Protein AF-A0A4R2R874-F1 (afdb_monomer_lite)

Structure (mmCIF, N/CA/C/O backbone):
data_AF-A0A4R2R874-F1
#
_entry.id   AF-A0A4R2R874-F1
#
loop_
_atom_site.group_PDB
_atom_site.id
_atom_site.type_symbol
_atom_site.label_atom_id
_atom_site.label_alt_id
_atom_site.label_comp_id
_atom_site.label_asym_id
_atom_site.label_entity_id
_atom_site.label_seq_id
_atom_site.pdbx_PDB_ins_code
_atom_site.Cartn_x
_atom_site.Cartn_y
_atom_site.Cartn_z
_atom_site.occupancy
_atom_site.B_iso_or_equiv
_atom_site.auth_seq_id
_atom_site.auth_comp_id
_atom_site.auth_asym_id
_atom_site.auth_atom_id
_atom_site.pdbx_PDB_model_num
ATOM 1 N N . MET A 1 1 ? -46.204 -1.752 15.267 1.00 35.47 1 MET A N 1
ATOM 2 C CA . MET A 1 1 ? -46.393 -2.896 16.192 1.00 35.47 1 MET A CA 1
ATOM 3 C C . MET A 1 1 ? -45.019 -3.318 16.707 1.00 35.47 1 MET A C 1
ATOM 5 O O . MET A 1 1 ? -44.153 -3.558 15.887 1.00 35.47 1 MET A O 1
ATOM 9 N N . ARG A 1 2 ? -44.741 -3.061 17.999 1.00 30.25 2 ARG A N 1
ATOM 10 C CA . ARG A 1 2 ? -44.336 -4.040 19.048 1.00 30.25 2 ARG A CA 1
ATOM 11 C C . ARG A 1 2 ? -43.020 -4.785 18.731 1.00 30.25 2 ARG A C 1
ATOM 13 O O . ARG A 1 2 ? -43.014 -5.628 17.853 1.00 30.25 2 ARG A O 1
ATOM 20 N N . ARG A 1 3 ? -41.867 -4.350 19.270 1.00 32.78 3 ARG A N 1
ATOM 21 C CA . ARG A 1 3 ? -41.267 -4.648 20.606 1.00 32.78 3 ARG A CA 1
ATOM 22 C C . ARG A 1 3 ? -40.978 -6.142 20.845 1.00 32.78 3 ARG A C 1
ATOM 24 O O . ARG A 1 3 ? -41.930 -6.895 20.989 1.00 32.78 3 ARG A O 1
ATOM 31 N N . HIS A 1 4 ? -39.701 -6.508 21.014 1.00 28.28 4 HIS A N 1
ATOM 32 C CA . HIS A 1 4 ? -39.076 -6.943 22.286 1.00 28.28 4 HIS A CA 1
ATOM 33 C C . HIS A 1 4 ? -37.581 -7.282 22.053 1.00 28.28 4 HIS A C 1
ATOM 35 O O . HIS A 1 4 ? -37.265 -7.943 21.077 1.00 28.28 4 HIS A O 1
ATOM 41 N N . VAL A 1 5 ? -36.629 -6.592 22.700 1.00 25.17 5 VAL A N 1
ATOM 42 C CA . VAL A 1 5 ? -36.055 -6.798 24.057 1.00 25.17 5 VAL A CA 1
ATOM 43 C C . VAL A 1 5 ? -35.092 -7.990 24.122 1.00 25.17 5 VAL A C 1
ATOM 45 O O . VAL A 1 5 ? -35.530 -9.128 24.056 1.00 25.17 5 VAL A O 1
ATOM 48 N N . SER A 1 6 ? -33.811 -7.716 24.398 1.00 24.94 6 SER A N 1
ATOM 49 C CA . SER A 1 6 ? -33.143 -8.345 25.542 1.00 24.94 6 SER A CA 1
ATOM 50 C C . SER A 1 6 ? -31.998 -7.471 26.056 1.00 24.94 6 SER A C 1
ATOM 52 O O . SER A 1 6 ? -31.024 -7.207 25.358 1.00 24.94 6 SER A O 1
ATOM 54 N N . ALA A 1 7 ? -32.179 -6.994 27.283 1.00 25.28 7 ALA A N 1
ATOM 55 C CA . ALA A 1 7 ? -31.164 -6.399 28.129 1.00 25.28 7 ALA A CA 1
ATOM 56 C C . ALA A 1 7 ? -30.604 -7.497 29.043 1.00 25.28 7 ALA A C 1
ATOM 58 O O . ALA A 1 7 ? -31.373 -8.319 29.538 1.00 25.28 7 ALA A O 1
ATOM 59 N N . CYS A 1 8 ? -29.306 -7.452 29.335 1.00 23.41 8 CYS A N 1
ATOM 60 C CA . CYS A 1 8 ? -28.745 -8.053 30.541 1.00 23.41 8 CYS A CA 1
ATOM 61 C C . CYS A 1 8 ? -28.034 -6.951 31.330 1.00 23.41 8 CYS A C 1
ATOM 63 O O . CYS A 1 8 ? -27.055 -6.369 30.870 1.00 23.41 8 CYS A O 1
ATOM 65 N N . ILE A 1 9 ? -28.585 -6.661 32.507 1.00 23.95 9 ILE A N 1
ATOM 66 C CA . ILE A 1 9 ? -28.030 -5.847 33.591 1.00 23.95 9 ILE A CA 1
ATOM 67 C C . ILE A 1 9 ? -27.738 -6.824 34.736 1.00 23.95 9 ILE A C 1
ATOM 69 O O . ILE A 1 9 ? -28.595 -7.662 35.006 1.00 23.95 9 ILE A O 1
ATOM 73 N N . LEU A 1 10 ? -26.585 -6.688 35.402 1.00 24.66 10 LEU A N 1
ATOM 74 C CA . LEU A 1 10 ? -26.385 -6.585 36.870 1.00 24.66 10 LEU A CA 1
ATOM 75 C C . LEU A 1 10 ? -24.888 -6.807 37.195 1.00 24.66 10 LEU A C 1
ATOM 77 O O . LEU A 1 10 ? -24.326 -7.799 36.751 1.00 24.66 10 LEU A O 1
ATOM 81 N N . LEU A 1 11 ? -24.176 -5.803 37.749 1.00 25.64 11 LEU A N 1
ATOM 82 C CA . LEU A 1 11 ? -23.948 -5.510 39.197 1.00 25.64 11 LEU A CA 1
ATOM 83 C C . LEU A 1 11 ? -23.011 -6.565 39.835 1.00 25.64 11 LEU A C 1
ATOM 85 O O . LEU A 1 11 ? -23.192 -7.743 39.590 1.00 25.64 11 LEU A O 1
ATOM 89 N N . MET A 1 12 ? -22.005 -6.308 40.679 1.00 22.94 12 MET A N 1
ATOM 90 C CA . MET A 1 12 ? -21.586 -5.228 41.592 1.00 22.94 12 MET A CA 1
ATOM 91 C C . MET A 1 12 ? -20.194 -5.696 42.132 1.00 22.94 12 MET A C 1
ATOM 93 O O . MET A 1 12 ? -19.957 -6.897 42.164 1.00 22.94 12 MET A O 1
ATOM 97 N N . HIS A 1 13 ? -19.194 -4.888 42.496 1.00 26.81 13 HIS A N 1
ATOM 98 C CA . HIS A 1 13 ? -19.043 -4.204 43.788 1.00 26.81 13 HIS A CA 1
ATOM 99 C C . HIS A 1 13 ? -17.676 -3.491 43.850 1.00 26.81 13 HIS A C 1
ATOM 101 O O . HIS A 1 13 ? -16.688 -3.942 43.276 1.00 26.81 13 HIS A O 1
ATOM 107 N N . ALA A 1 14 ? -17.649 -2.392 44.601 1.00 28.44 14 ALA A N 1
ATOM 108 C CA . ALA A 1 14 ? -16.495 -1.563 44.925 1.00 28.44 14 ALA A CA 1
ATOM 109 C C . ALA A 1 14 ? -15.774 -2.039 46.201 1.00 28.44 14 ALA A C 1
ATOM 111 O O . ALA A 1 14 ? -16.417 -2.629 47.068 1.00 28.44 14 ALA A O 1
ATOM 112 N N . SER A 1 15 ? -14.500 -1.663 46.379 1.00 28.47 15 SER A N 1
ATOM 113 C CA . SER A 1 15 ? -13.999 -1.061 47.633 1.00 28.47 15 SER A CA 1
ATOM 114 C C . SER A 1 15 ? -12.570 -0.514 47.517 1.00 28.47 15 SER A C 1
ATOM 116 O O . SER A 1 15 ? -11.732 -1.030 46.787 1.00 28.47 15 SER A O 1
ATOM 118 N N . MET A 1 16 ? -12.376 0.573 48.266 1.00 27.20 16 MET A N 1
ATOM 119 C CA . MET A 1 16 ? -11.185 1.382 48.566 1.00 27.20 16 MET A CA 1
ATOM 120 C C . MET A 1 16 ? -10.071 0.520 49.234 1.00 27.20 16 MET A C 1
ATOM 122 O O . MET A 1 16 ? -10.353 -0.601 49.631 1.00 27.20 16 MET A O 1
ATOM 126 N N . ALA A 1 17 ? -8.808 0.911 49.459 1.00 30.05 17 ALA A N 1
ATOM 127 C CA . ALA A 1 17 ? -8.245 2.189 49.897 1.00 30.05 17 ALA A CA 1
ATOM 128 C C . ALA A 1 17 ? -6.689 2.125 49.996 1.00 30.05 17 ALA A C 1
ATOM 130 O O . ALA A 1 17 ? -6.125 1.038 50.072 1.00 30.05 17 ALA A O 1
ATOM 131 N N . LEU A 1 18 ? -6.075 3.311 50.174 1.00 30.88 18 LEU A N 1
ATOM 132 C CA . LEU A 1 18 ? -4.848 3.637 50.945 1.00 30.88 18 LEU A CA 1
ATOM 133 C C . LEU A 1 18 ? -3.437 3.439 50.328 1.00 30.88 18 LEU A C 1
ATOM 135 O O . LEU A 1 18 ? -2.913 2.339 50.221 1.00 30.88 18 LEU A O 1
ATOM 139 N N . ALA A 1 19 ? -2.777 4.580 50.078 1.00 32.56 19 ALA A N 1
ATOM 140 C CA . ALA A 1 19 ? -1.320 4.802 50.186 1.00 32.56 19 ALA A CA 1
ATOM 141 C C . ALA A 1 19 ? -0.972 5.193 51.656 1.00 32.56 19 ALA A C 1
ATOM 143 O O . ALA A 1 19 ? -1.932 5.519 52.368 1.00 32.56 19 ALA A O 1
ATOM 144 N N . PRO A 1 20 ? 0.302 5.233 52.156 1.00 47.47 20 PRO A N 1
ATOM 145 C CA . PRO A 1 20 ? 1.314 6.229 51.716 1.00 47.47 20 PRO A CA 1
ATOM 146 C C . PRO A 1 20 ? 2.839 5.921 51.960 1.00 47.47 20 PRO A C 1
ATOM 148 O O . PRO A 1 20 ? 3.200 4.908 52.544 1.00 47.47 20 PRO A O 1
ATOM 151 N N . GLN A 1 21 ? 3.688 6.910 51.585 1.00 33.62 21 GLN A N 1
ATOM 152 C CA . GLN A 1 21 ? 5.030 7.323 52.112 1.00 33.62 21 GLN A CA 1
ATOM 153 C C . GLN A 1 21 ? 6.340 6.618 51.644 1.00 33.62 21 GLN A C 1
ATOM 155 O O . GLN A 1 21 ? 6.508 5.426 51.840 1.00 33.62 21 GLN A O 1
ATOM 160 N N . GLN A 1 22 ? 7.226 7.320 50.890 1.00 32.41 22 GLN A N 1
ATOM 161 C CA . GLN A 1 22 ? 8.457 8.096 51.283 1.00 32.41 22 GLN A CA 1
ATOM 162 C C . GLN A 1 22 ? 9.719 7.195 51.462 1.00 32.41 22 GLN A C 1
ATOM 164 O O . GLN A 1 22 ? 9.594 6.133 52.039 1.00 32.41 22 GLN A O 1
ATOM 169 N N . SER A 1 23 ? 10.976 7.473 51.054 1.00 31.89 23 SER A N 1
ATOM 170 C CA . SER A 1 23 ? 11.719 8.680 50.639 1.00 31.89 23 SER A CA 1
ATOM 171 C C . SER A 1 23 ? 13.136 8.341 50.073 1.00 31.89 23 SER A C 1
ATOM 173 O O . SER A 1 23 ? 13.642 7.254 50.324 1.00 31.89 23 SER A O 1
ATOM 175 N N . HIS A 1 24 ? 13.751 9.323 49.384 1.00 31.83 24 HIS A N 1
ATOM 176 C CA . HIS A 1 24 ? 15.190 9.657 49.193 1.00 31.83 24 HIS A CA 1
ATOM 177 C C . HIS A 1 24 ? 16.232 8.656 48.629 1.00 31.83 24 HIS A C 1
ATOM 179 O O . HIS A 1 24 ? 16.632 7.723 49.312 1.00 31.83 24 HIS A O 1
ATOM 185 N N . ALA A 1 25 ? 16.835 8.996 47.471 1.00 30.22 25 ALA A N 1
ATOM 186 C CA . ALA A 1 25 ? 18.248 9.430 47.331 1.00 30.22 25 ALA A CA 1
ATOM 187 C C . ALA A 1 25 ? 18.690 9.556 45.845 1.00 30.22 25 ALA A C 1
ATOM 189 O O . ALA A 1 25 ? 18.365 8.714 45.015 1.00 30.22 25 ALA A O 1
ATOM 190 N N . THR A 1 26 ? 19.485 10.583 45.533 1.00 31.55 26 THR A N 1
ATOM 191 C CA . THR A 1 26 ? 20.258 10.803 44.285 1.00 31.55 26 THR A CA 1
ATOM 192 C C . THR A 1 26 ? 21.632 11.375 44.679 1.00 31.55 26 THR A C 1
ATOM 194 O O . THR A 1 26 ? 21.716 11.950 45.768 1.00 31.55 26 THR A O 1
ATOM 197 N N . PRO A 1 27 ? 22.653 11.450 43.794 1.00 49.81 27 PRO A N 1
ATOM 198 C CA . PRO A 1 27 ? 23.122 10.572 42.696 1.00 49.81 27 PRO A CA 1
ATOM 199 C C . PRO A 1 27 ? 24.631 10.188 42.975 1.00 49.81 27 PRO A C 1
ATOM 201 O O . PRO A 1 27 ? 24.978 10.295 44.155 1.00 49.81 27 PRO A O 1
ATOM 204 N N . PRO A 1 28 ? 25.559 9.762 42.053 1.00 42.03 28 PRO A N 1
ATOM 205 C CA . PRO A 1 28 ? 25.911 10.425 40.773 1.00 42.03 28 PRO A CA 1
ATOM 206 C C . PRO A 1 28 ? 26.505 9.552 39.605 1.00 42.03 28 PRO A C 1
ATOM 208 O O . PRO A 1 28 ? 26.838 8.386 39.764 1.00 42.03 28 PRO A O 1
ATOM 211 N N . ILE A 1 29 ? 26.698 10.225 38.451 1.00 28.27 29 ILE A N 1
ATOM 212 C CA . ILE A 1 29 ? 27.668 10.035 37.327 1.00 28.27 29 ILE A CA 1
ATOM 213 C C . ILE A 1 29 ? 27.421 8.997 36.196 1.00 28.27 29 ILE A C 1
ATOM 215 O O . ILE A 1 29 ? 27.677 7.811 36.336 1.00 28.27 29 ILE A O 1
ATOM 219 N N . ALA A 1 30 ? 27.039 9.567 35.039 1.00 27.50 30 ALA A N 1
ATOM 220 C CA . ALA A 1 30 ? 27.480 9.388 33.638 1.00 27.50 30 ALA A CA 1
ATOM 221 C C . ALA A 1 30 ? 27.925 8.020 33.072 1.00 27.50 30 ALA A C 1
ATOM 223 O O . ALA A 1 30 ? 28.908 7.433 33.510 1.00 27.50 30 ALA A O 1
ATOM 224 N N . SER A 1 31 ? 27.348 7.649 31.923 1.00 26.97 31 SER A N 1
ATOM 225 C CA . SER A 1 31 ? 28.063 7.589 30.628 1.00 26.97 31 SER A CA 1
ATOM 226 C C . SER A 1 31 ? 27.094 7.268 29.479 1.00 26.97 31 SER A C 1
ATOM 228 O O . SER A 1 31 ? 26.191 6.456 29.632 1.00 26.97 31 SER A O 1
ATOM 230 N N . ASP A 1 32 ? 27.270 8.008 28.384 1.00 27.75 32 ASP A N 1
ATOM 231 C CA . ASP A 1 32 ? 27.038 7.678 26.974 1.00 27.75 32 ASP A CA 1
ATOM 232 C C . ASP A 1 32 ? 26.067 6.545 26.621 1.00 27.75 32 ASP A C 1
ATOM 234 O O . ASP A 1 32 ? 26.444 5.386 26.705 1.00 27.75 32 ASP A O 1
ATOM 238 N N . GLU A 1 33 ? 24.915 6.887 26.028 1.00 27.73 33 GLU A N 1
ATOM 239 C CA . GLU A 1 33 ? 24.374 6.126 24.893 1.00 27.73 33 GLU A CA 1
ATOM 240 C C . GLU A 1 33 ? 23.707 7.060 23.871 1.00 27.73 33 GLU A C 1
ATOM 242 O O . GLU A 1 33 ? 22.951 7.980 24.192 1.00 27.73 33 GLU A O 1
ATOM 247 N N . ASN A 1 34 ? 24.064 6.817 22.612 1.00 26.19 34 ASN A N 1
ATOM 248 C CA . ASN A 1 34 ? 23.666 7.534 21.413 1.00 26.19 34 ASN A CA 1
ATOM 249 C C . ASN A 1 34 ? 22.142 7.546 21.225 1.00 26.19 34 ASN A C 1
ATOM 251 O O . ASN A 1 34 ? 21.559 6.555 20.788 1.00 26.19 34 ASN A O 1
ATOM 255 N N . PHE A 1 35 ? 21.505 8.697 21.438 1.00 24.19 35 PHE A N 1
ATOM 256 C CA . PHE A 1 35 ? 20.204 8.978 20.838 1.00 24.19 35 PHE A CA 1
ATOM 257 C C . PHE A 1 35 ? 20.436 9.526 19.429 1.00 24.19 35 PHE A C 1
ATOM 259 O O . PHE A 1 35 ? 20.794 10.690 19.242 1.00 24.19 35 PHE A O 1
ATOM 266 N N . LEU A 1 36 ? 20.237 8.667 18.429 1.00 23.20 36 LEU A N 1
ATOM 267 C CA . LEU A 1 36 ? 20.029 9.076 17.043 1.00 23.20 36 LEU A CA 1
ATOM 268 C C . LEU A 1 36 ? 18.686 9.815 16.981 1.00 23.20 36 LEU A C 1
ATOM 270 O O . LEU A 1 36 ? 17.622 9.241 16.769 1.00 23.20 36 LEU A O 1
ATOM 274 N N . LEU A 1 37 ? 18.766 11.112 17.258 1.00 23.36 37 LEU A N 1
ATOM 275 C CA . LEU A 1 37 ? 17.743 12.103 16.987 1.00 23.36 37 LEU A CA 1
ATOM 276 C C . LEU A 1 37 ? 17.615 12.184 15.457 1.00 23.36 37 LEU A C 1
ATOM 278 O O . LEU A 1 37 ? 18.484 12.741 14.788 1.00 23.36 37 LEU A O 1
ATOM 282 N N . LEU A 1 38 ? 16.576 11.570 14.889 1.00 24.14 38 LEU A N 1
ATOM 283 C CA . LEU A 1 38 ? 16.222 11.780 13.487 1.00 24.14 38 LEU A CA 1
ATOM 284 C C . LEU A 1 38 ? 15.551 13.149 13.381 1.00 24.14 38 LEU A C 1
ATOM 286 O O . LEU A 1 38 ? 14.370 13.350 13.657 1.00 24.14 38 LEU A O 1
ATOM 290 N N . THR A 1 39 ? 16.416 14.103 13.082 1.00 26.22 39 THR A N 1
ATOM 291 C CA . THR A 1 39 ? 16.160 15.497 12.778 1.00 26.22 39 THR A CA 1
ATOM 292 C C . THR A 1 39 ? 15.223 15.620 11.574 1.00 26.22 39 THR A C 1
ATOM 294 O O . THR A 1 39 ? 15.557 15.183 10.481 1.00 26.22 39 THR A O 1
ATOM 297 N N . LEU A 1 40 ? 14.069 16.237 11.841 1.00 28.22 40 LEU A N 1
ATOM 298 C CA . LEU A 1 40 ? 13.295 17.166 11.009 1.00 28.22 40 LEU A CA 1
ATOM 299 C C . LEU A 1 40 ? 12.961 16.756 9.561 1.00 28.22 40 LEU A C 1
ATOM 301 O O . LEU A 1 40 ? 13.786 16.828 8.655 1.00 28.22 40 LEU A O 1
ATOM 305 N N . CYS A 1 41 ? 11.659 16.547 9.334 1.00 28.48 41 CYS A N 1
ATOM 306 C CA . CYS A 1 41 ? 10.969 17.028 8.137 1.00 28.48 41 CYS A CA 1
ATOM 307 C C . CYS A 1 41 ? 11.116 18.563 8.053 1.00 28.48 41 CYS A C 1
ATOM 309 O O . CYS A 1 41 ? 10.205 19.305 8.414 1.00 28.48 41 CYS A O 1
ATOM 311 N N . ASP A 1 42 ? 12.293 19.043 7.650 1.00 28.44 42 ASP A N 1
ATOM 312 C CA . ASP A 1 42 ? 12.527 20.440 7.286 1.00 28.44 42 ASP A CA 1
ATOM 313 C C . ASP A 1 42 ? 12.150 20.635 5.810 1.00 28.44 42 ASP A C 1
ATOM 315 O O . ASP A 1 42 ? 12.991 20.648 4.914 1.00 28.44 42 ASP A O 1
ATOM 319 N N . ALA A 1 43 ? 10.859 20.843 5.564 1.00 29.94 43 ALA A N 1
ATOM 320 C CA . ALA A 1 43 ? 10.438 21.803 4.554 1.00 29.94 43 ALA A CA 1
ATOM 321 C C . ALA A 1 43 ? 9.999 23.050 5.327 1.00 29.94 43 ALA A C 1
ATOM 323 O O . ALA A 1 43 ? 9.000 23.051 6.045 1.00 29.94 43 ALA A O 1
ATOM 324 N N . GLY A 1 44 ? 10.841 24.079 5.272 1.00 26.91 44 GLY A N 1
ATOM 325 C CA . GLY A 1 44 ? 10.780 25.225 6.162 1.00 26.91 44 GLY A CA 1
ATOM 326 C C . GLY A 1 44 ? 9.427 25.932 6.198 1.00 26.91 44 GLY A C 1
ATOM 327 O O . GLY A 1 44 ? 8.887 26.354 5.179 1.00 26.91 44 GLY A O 1
ATOM 328 N N . LEU A 1 45 ? 8.975 26.213 7.415 1.00 28.22 45 LEU A N 1
ATOM 329 C CA . LEU A 1 45 ? 8.248 27.439 7.686 1.00 28.22 45 LEU A CA 1
ATOM 330 C C . LEU A 1 45 ? 8.811 28.038 8.972 1.00 28.22 45 LEU A C 1
ATOM 332 O O . LEU A 1 45 ? 8.604 27.534 10.076 1.00 28.22 45 LEU A O 1
ATOM 336 N N . LEU A 1 46 ? 9.542 29.142 8.812 1.00 25.77 46 LEU A N 1
ATOM 337 C CA . LEU A 1 46 ? 9.718 30.124 9.874 1.00 25.77 46 LEU A CA 1
ATOM 338 C C . LEU A 1 46 ? 8.362 30.337 10.547 1.00 25.77 46 LEU A C 1
ATOM 340 O O . LEU A 1 46 ? 7.367 30.588 9.868 1.00 25.77 46 LEU A O 1
ATOM 344 N N . ALA A 1 47 ? 8.340 30.241 11.874 1.00 31.09 47 ALA A N 1
ATOM 345 C CA . ALA A 1 47 ? 7.181 30.542 12.693 1.00 31.09 47 ALA A CA 1
ATOM 346 C C . ALA A 1 47 ? 6.701 31.980 12.428 1.00 31.09 47 ALA A C 1
ATOM 348 O O . ALA A 1 47 ? 7.122 32.937 13.082 1.00 31.09 47 ALA A O 1
ATOM 349 N N . VAL A 1 48 ? 5.797 32.140 11.465 1.00 24.36 48 VAL A N 1
ATOM 350 C CA . VAL A 1 48 ? 4.990 33.341 11.317 1.00 24.36 48 VAL A CA 1
ATOM 351 C C . VAL A 1 48 ? 3.804 33.158 12.247 1.00 24.36 48 VAL A C 1
ATOM 353 O O . VAL A 1 48 ? 2.895 32.372 12.006 1.00 24.36 48 VAL A O 1
ATOM 356 N N . LYS A 1 49 ? 3.848 33.892 13.357 1.00 27.38 49 LYS A N 1
ATOM 357 C CA . LYS A 1 49 ? 2.714 34.129 14.250 1.00 27.38 49 LYS A CA 1
ATOM 358 C C . LYS A 1 49 ? 1.469 34.421 13.391 1.00 27.38 49 LYS A C 1
ATOM 360 O O . LYS A 1 49 ? 1.522 35.395 12.635 1.00 27.38 49 LYS A O 1
ATOM 365 N N . PRO A 1 50 ? 0.372 33.643 13.469 1.00 30.69 50 PRO A N 1
ATOM 366 C CA . PRO A 1 50 ? -0.781 33.896 12.619 1.00 30.69 50 PRO A CA 1
ATOM 367 C C . PRO A 1 50 ? -1.363 35.264 12.981 1.00 30.69 50 PRO A C 1
ATOM 369 O O . PRO A 1 50 ? -1.874 35.482 14.083 1.00 30.69 50 PRO A O 1
ATOM 372 N N . ARG A 1 51 ? -1.245 36.219 12.052 1.00 33.00 51 ARG A N 1
ATOM 373 C CA . ARG A 1 51 ? -2.174 37.343 12.002 1.00 33.00 51 ARG A CA 1
ATOM 374 C C . ARG A 1 51 ? -3.498 36.755 11.536 1.00 33.00 51 ARG A C 1
ATOM 376 O O . ARG A 1 51 ? -3.568 36.127 10.489 1.00 33.00 51 ARG A O 1
ATOM 383 N N . SER A 1 52 ? -4.505 36.931 12.377 1.00 44.97 52 SER A N 1
ATOM 384 C CA . SER A 1 52 ? -5.912 36.634 12.134 1.00 44.97 52 SER A CA 1
ATOM 385 C C . SER A 1 52 ? -6.339 36.868 10.679 1.00 44.97 52 SER A C 1
ATOM 387 O O . SER A 1 52 ? -6.220 37.997 10.199 1.00 44.97 52 SER A O 1
ATOM 389 N N . GLY A 1 53 ? -6.913 35.840 10.045 1.00 36.66 53 GLY A N 1
ATOM 390 C CA . GLY A 1 53 ? -7.837 36.009 8.918 1.00 36.66 53 GLY A CA 1
ATOM 391 C C . GLY A 1 53 ? -7.358 35.608 7.521 1.00 36.66 53 GLY A C 1
ATOM 392 O O . GLY A 1 53 ? -7.800 36.246 6.572 1.00 36.66 53 GLY A O 1
ATOM 393 N N . LEU A 1 54 ? -6.502 34.592 7.362 1.00 29.41 54 LEU A N 1
ATOM 394 C CA . LEU A 1 54 ? -6.303 33.968 6.046 1.00 29.41 54 LEU A CA 1
ATOM 395 C C . LEU A 1 54 ? -7.105 32.656 5.941 1.00 29.41 54 LEU A C 1
ATOM 397 O O . LEU A 1 54 ? -7.130 31.918 6.931 1.00 29.41 54 LEU A O 1
ATOM 401 N N . PRO A 1 55 ? -7.768 32.408 4.793 1.00 32.75 55 PRO A N 1
ATOM 402 C CA . PRO A 1 55 ? -8.513 31.181 4.520 1.00 32.75 55 PRO A CA 1
ATOM 403 C C . PRO A 1 55 ? -7.599 29.950 4.527 1.00 32.75 55 PRO A C 1
ATOM 405 O O . PRO A 1 55 ? -6.367 30.045 4.497 1.00 32.75 55 PRO A O 1
ATOM 408 N N . LEU A 1 56 ? -8.227 28.797 4.679 1.00 35.53 56 LEU A N 1
ATOM 409 C CA . LEU A 1 56 ? -7.638 27.577 5.198 1.00 35.53 56 LEU A CA 1
ATOM 410 C C . LEU A 1 56 ? -7.107 26.720 4.039 1.00 35.53 56 LEU A C 1
ATOM 412 O O . LEU A 1 56 ? -7.821 25.854 3.558 1.00 35.53 56 LEU A O 1
ATOM 416 N N . GLU A 1 57 ? -5.860 26.910 3.595 1.00 37.31 57 GLU A N 1
ATOM 417 C CA . GLU A 1 57 ? -5.283 26.029 2.559 1.00 37.31 57 GLU A CA 1
ATOM 418 C C . GLU A 1 57 ? -5.083 24.601 3.099 1.00 37.31 57 GLU A C 1
ATOM 420 O O . GLU A 1 57 ? -4.078 24.264 3.732 1.00 37.31 57 GLU A O 1
ATOM 425 N N . LEU A 1 58 ? -6.064 23.746 2.834 1.00 40.62 58 LEU A N 1
ATOM 426 C CA . LEU A 1 58 ? -5.956 22.296 2.889 1.00 40.62 58 LEU A CA 1
ATOM 427 C C . LEU A 1 58 ? -5.030 21.869 1.745 1.00 40.62 58 LEU A C 1
ATOM 429 O O . LEU A 1 58 ? -5.459 21.732 0.602 1.00 40.62 58 LEU A O 1
ATOM 433 N N . ARG A 1 59 ? -3.736 21.705 2.034 1.00 48.12 59 ARG A N 1
ATOM 434 C CA . ARG A 1 59 ? -2.775 21.212 1.043 1.00 48.12 59 ARG A CA 1
ATOM 435 C C . ARG A 1 59 ? -2.999 19.717 0.850 1.00 48.12 59 ARG A C 1
ATOM 437 O O . ARG A 1 59 ? -2.493 18.909 1.618 1.00 48.12 59 ARG A O 1
ATOM 444 N N . GLY A 1 60 ? -3.854 19.380 -0.112 1.00 47.00 60 GLY A N 1
ATOM 445 C CA . GLY A 1 60 ? -3.851 18.054 -0.722 1.00 47.00 60 GLY A CA 1
ATOM 446 C C . GLY A 1 60 ? -2.573 17.838 -1.545 1.00 47.00 60 GLY A C 1
ATOM 447 O O . GLY A 1 60 ? -1.770 18.771 -1.660 1.00 47.00 60 GLY A O 1
ATOM 448 N N . PRO A 1 61 ? -2.403 16.647 -2.146 1.00 44.19 61 PRO A N 1
ATOM 449 C CA . PRO A 1 61 ? -1.237 16.355 -2.967 1.00 44.19 61 PRO A CA 1
ATOM 450 C C . PRO A 1 61 ? -1.067 17.413 -4.053 1.00 44.19 61 PRO A C 1
ATOM 452 O O . PRO A 1 61 ? -2.030 17.793 -4.730 1.00 44.19 61 PRO A O 1
ATOM 455 N N . THR A 1 62 ? 0.177 17.843 -4.259 1.00 44.50 62 THR A N 1
ATOM 456 C CA . THR A 1 62 ? 0.544 18.705 -5.392 1.00 44.50 62 THR A CA 1
ATOM 457 C C . THR A 1 62 ? 0.253 17.977 -6.706 1.00 44.50 62 THR A C 1
ATOM 459 O O . THR A 1 62 ? -0.158 18.592 -7.697 1.00 44.50 62 THR A O 1
ATOM 462 N N . ARG A 1 63 ? 0.385 16.644 -6.700 1.00 47.56 63 ARG A N 1
ATOM 463 C CA . ARG A 1 63 ? -0.026 15.771 -7.794 1.00 47.56 63 ARG A CA 1
ATOM 464 C C . ARG A 1 63 ? -0.444 14.407 -7.258 1.00 47.56 63 ARG A C 1
ATOM 466 O O . ARG A 1 63 ? 0.358 13.697 -6.680 1.00 47.56 63 ARG A O 1
ATOM 473 N N . LEU A 1 64 ? -1.678 13.982 -7.528 1.00 57.56 64 LEU A N 1
ATOM 474 C CA . LEU A 1 64 ? -2.073 12.593 -7.289 1.00 57.56 64 LEU A CA 1
ATOM 475 C C . LEU A 1 64 ? -1.881 11.769 -8.567 1.00 57.56 64 LEU A C 1
ATOM 477 O O . LEU A 1 64 ? -2.592 11.966 -9.556 1.00 57.56 64 LEU A O 1
ATOM 481 N N . ILE A 1 65 ? -0.951 10.819 -8.544 1.00 56.75 65 ILE A N 1
ATOM 482 C CA . ILE A 1 65 ? -0.651 9.894 -9.645 1.00 56.75 65 ILE A CA 1
ATOM 483 C C . ILE A 1 65 ? -1.338 8.533 -9.401 1.00 56.75 65 ILE A C 1
ATOM 485 O O . ILE A 1 65 ? -0.774 7.473 -9.650 1.00 56.75 65 ILE A O 1
ATOM 489 N N . VAL A 1 66 ? -2.598 8.541 -8.948 1.00 53.78 66 VAL A N 1
ATOM 490 C CA . VAL A 1 66 ? -3.433 7.318 -8.837 1.00 53.78 66 VAL A CA 1
ATOM 491 C C . VAL A 1 66 ? -4.140 6.943 -10.142 1.00 53.78 66 VAL A C 1
ATOM 493 O O . VAL A 1 66 ? -4.757 5.886 -10.225 1.00 53.78 66 VAL A O 1
ATOM 496 N N . ASP A 1 67 ? -4.017 7.765 -11.192 1.00 52.06 67 ASP A N 1
ATOM 497 C CA . ASP A 1 67 ? -4.487 7.437 -12.552 1.00 52.06 67 ASP A CA 1
ATOM 498 C C . ASP A 1 67 ? -3.606 6.369 -13.239 1.00 52.06 67 ASP A C 1
ATOM 500 O O . ASP A 1 67 ? -3.749 6.089 -14.432 1.00 52.06 67 ASP A O 1
ATOM 504 N N . GLN A 1 68 ? -2.676 5.755 -12.505 1.00 57.28 68 GLN A N 1
ATOM 505 C CA . GLN A 1 68 ? -1.911 4.619 -12.988 1.00 57.28 68 GLN A CA 1
ATOM 506 C C . GLN A 1 68 ? -2.812 3.371 -13.051 1.00 57.28 68 GLN A C 1
ATOM 508 O O . GLN A 1 68 ? -3.408 2.994 -12.039 1.00 57.28 68 GLN A O 1
ATOM 513 N N . PRO A 1 69 ? -2.883 2.667 -14.201 1.00 53.81 69 PRO A N 1
ATOM 514 C CA . PRO A 1 69 ? -3.746 1.490 -14.370 1.00 53.81 69 PRO A CA 1
ATOM 515 C C . PRO A 1 69 ? -3.510 0.388 -13.329 1.00 53.81 69 PRO A C 1
ATOM 517 O O . PRO A 1 69 ? -4.400 -0.423 -13.063 1.00 53.81 69 PRO A O 1
ATOM 520 N N . TRP A 1 70 ? -2.309 0.360 -12.741 1.00 54.47 70 TRP A N 1
ATOM 521 C CA . TRP A 1 70 ? -1.908 -0.638 -11.757 1.00 54.47 70 TRP A CA 1
ATOM 522 C C . TRP A 1 70 ? -2.301 -0.327 -10.306 1.00 54.47 70 TRP A C 1
ATOM 524 O O . TRP A 1 70 ? -2.182 -1.187 -9.439 1.00 54.47 70 TRP A O 1
ATOM 534 N N . VAL A 1 71 ? -2.800 0.879 -10.028 1.00 57.94 71 VAL A N 1
ATOM 535 C CA . VAL A 1 71 ? -3.480 1.183 -8.756 1.00 57.94 71 VAL A CA 1
ATOM 536 C C . VAL A 1 71 ? -4.914 0.631 -8.784 1.00 57.94 71 VAL A C 1
ATOM 538 O O . VAL A 1 71 ? -5.510 0.382 -7.743 1.00 57.94 71 VAL A O 1
ATOM 541 N N . GLN A 1 72 ? -5.459 0.387 -9.985 1.00 63.56 72 GLN A N 1
ATOM 542 C CA . GLN A 1 72 ? -6.823 -0.109 -10.220 1.00 63.56 72 GLN A CA 1
ATOM 543 C C . GLN A 1 72 ? -6.902 -1.623 -10.446 1.00 63.56 72 GLN A C 1
ATOM 545 O O . GLN A 1 72 ? -7.959 -2.232 -10.291 1.00 63.56 72 GLN A O 1
ATOM 550 N N . SER A 1 73 ? -5.804 -2.238 -10.875 1.00 73.44 73 SER A N 1
ATOM 551 C CA . SER A 1 73 ? -5.738 -3.649 -11.259 1.00 73.44 73 SER A CA 1
ATOM 552 C C . SER A 1 73 ? -4.285 -4.117 -11.268 1.00 73.44 73 SER A C 1
ATOM 554 O O . SER A 1 73 ? -3.388 -3.299 -11.161 1.00 73.44 73 SER A O 1
ATOM 556 N N . CYS A 1 74 ? -4.010 -5.404 -11.477 1.00 84.19 74 CYS A N 1
ATOM 557 C CA . CYS A 1 74 ? -2.634 -5.828 -11.767 1.00 84.19 74 CYS A CA 1
ATOM 558 C C . CYS A 1 74 ? -2.244 -5.692 -13.246 1.00 84.19 74 CYS A C 1
ATOM 560 O O . CYS A 1 74 ? -1.170 -6.145 -13.639 1.00 84.19 74 CYS A O 1
ATOM 562 N N . ALA A 1 75 ? -3.102 -5.095 -14.083 1.00 83.31 75 ALA A N 1
ATOM 563 C CA . ALA A 1 75 ? -2.936 -5.136 -15.527 1.00 83.31 75 ALA A CA 1
ATOM 564 C C . ALA A 1 75 ? -1.590 -4.533 -15.956 1.00 83.31 75 ALA A C 1
ATOM 566 O O . ALA A 1 75 ? -1.287 -3.365 -15.704 1.00 83.31 75 ALA A O 1
ATOM 567 N N . GLY A 1 76 ? -0.782 -5.350 -16.633 1.00 83.25 76 GLY A N 1
ATOM 568 C CA . GLY A 1 76 ? 0.556 -4.967 -17.091 1.00 83.25 76 GLY A CA 1
ATOM 569 C C . GLY A 1 76 ? 1.666 -5.160 -16.052 1.00 83.25 76 GLY A C 1
ATOM 570 O O . GLY A 1 76 ? 2.830 -4.939 -16.385 1.00 83.25 76 GLY A O 1
ATOM 571 N N . LEU A 1 77 ? 1.328 -5.604 -14.838 1.00 89.12 77 LEU A N 1
ATOM 572 C CA . LEU A 1 77 ? 2.262 -6.038 -13.795 1.00 89.12 77 LEU A CA 1
ATOM 573 C C . LEU A 1 77 ? 2.125 -7.529 -13.453 1.00 89.12 77 LEU A C 1
ATOM 575 O O . LEU A 1 77 ? 2.977 -8.044 -12.735 1.00 89.12 77 LEU A O 1
ATOM 579 N N . ASP A 1 78 ? 1.121 -8.238 -13.982 1.00 90.38 78 ASP A N 1
ATOM 580 C CA . ASP A 1 78 ? 0.828 -9.644 -13.659 1.00 90.38 78 ASP A CA 1
ATOM 581 C C . ASP A 1 78 ? 2.052 -10.570 -13.750 1.00 90.38 78 ASP A C 1
ATOM 583 O O . ASP A 1 78 ? 2.341 -11.330 -12.821 1.00 90.38 78 ASP A O 1
ATOM 587 N N . ASP A 1 79 ? 2.788 -10.501 -14.862 1.00 91.94 79 ASP A N 1
ATOM 588 C CA . ASP A 1 79 ? 3.968 -11.339 -15.093 1.00 91.94 79 ASP A CA 1
ATOM 589 C C . ASP A 1 79 ? 5.123 -10.966 -14.160 1.00 91.94 79 ASP A C 1
ATOM 591 O O . ASP A 1 79 ? 5.808 -11.847 -13.636 1.00 91.94 79 ASP A O 1
ATOM 595 N N . ALA A 1 80 ? 5.308 -9.669 -13.904 1.00 92.88 80 ALA A N 1
ATOM 596 C CA . ALA A 1 80 ? 6.339 -9.173 -13.000 1.00 92.88 80 ALA A CA 1
ATOM 597 C C . ALA A 1 80 ? 6.037 -9.576 -11.549 1.00 92.88 80 ALA A C 1
ATOM 599 O O . ALA A 1 80 ? 6.912 -10.089 -10.854 1.00 92.88 80 ALA A O 1
ATOM 600 N N . TYR A 1 81 ? 4.778 -9.452 -11.119 1.00 94.31 81 TYR A N 1
ATOM 601 C CA . TYR A 1 81 ? 4.321 -9.928 -9.818 1.00 94.31 81 TYR A CA 1
ATOM 602 C C . TYR A 1 81 ? 4.561 -11.430 -9.674 1.00 94.31 81 TYR A C 1
ATOM 604 O O . TYR A 1 81 ? 5.184 -11.865 -8.705 1.00 94.31 81 TYR A O 1
ATOM 612 N N . ARG A 1 82 ? 4.162 -12.230 -10.671 1.00 93.50 82 ARG A N 1
ATOM 613 C CA . ARG A 1 82 ? 4.400 -13.681 -10.676 1.00 93.50 82 ARG A CA 1
ATOM 614 C C . ARG A 1 82 ? 5.889 -14.019 -10.564 1.00 93.50 82 ARG A C 1
ATOM 616 O O . ARG A 1 82 ? 6.243 -14.954 -9.846 1.00 93.50 82 ARG A O 1
ATOM 623 N N . ALA A 1 83 ? 6.754 -13.262 -11.240 1.00 93.06 83 ALA A N 1
ATOM 624 C CA . ALA A 1 83 ? 8.200 -13.468 -11.221 1.00 93.06 83 ALA A CA 1
ATOM 625 C C . ALA A 1 83 ? 8.834 -13.223 -9.840 1.00 93.06 83 ALA A C 1
ATOM 627 O O . ALA A 1 83 ? 9.859 -13.831 -9.535 1.00 93.06 83 ALA A O 1
ATOM 628 N N . THR A 1 84 ? 8.215 -12.408 -8.976 1.00 90.88 84 THR A N 1
ATOM 629 C CA . THR A 1 84 ? 8.701 -12.214 -7.595 1.00 90.88 84 THR A CA 1
ATOM 630 C C . THR A 1 84 ? 8.558 -13.454 -6.712 1.00 90.88 84 THR A C 1
ATOM 632 O O . THR A 1 84 ? 9.220 -13.550 -5.679 1.00 90.88 84 THR A O 1
ATOM 635 N N . GLY A 1 85 ? 7.671 -14.389 -7.075 1.00 91.56 85 GLY A N 1
ATOM 636 C CA . GLY A 1 85 ? 7.311 -15.528 -6.231 1.00 91.56 85 GLY A CA 1
ATOM 637 C C . GLY A 1 85 ? 6.452 -15.166 -5.011 1.00 91.56 85 GLY A C 1
ATOM 638 O O . GLY A 1 85 ? 6.250 -16.022 -4.146 1.00 91.56 85 GLY A O 1
ATOM 639 N N . LEU A 1 86 ? 5.942 -13.931 -4.920 1.00 92.88 86 LEU A N 1
ATOM 640 C CA . LEU A 1 86 ? 4.966 -13.557 -3.898 1.00 92.88 86 LEU A CA 1
ATOM 641 C C . LEU A 1 86 ? 3.661 -14.363 -4.069 1.00 92.88 86 LEU A C 1
ATOM 643 O O . LEU A 1 86 ? 3.238 -14.642 -5.194 1.00 92.88 86 LEU A O 1
ATOM 647 N N . PRO A 1 87 ? 3.020 -14.780 -2.962 1.00 93.75 87 PRO A N 1
ATOM 648 C CA . PRO A 1 87 ? 1.801 -15.579 -3.014 1.00 93.75 87 PRO A CA 1
ATOM 649 C C . PRO A 1 87 ? 0.567 -14.748 -3.394 1.00 93.75 87 PRO A C 1
AT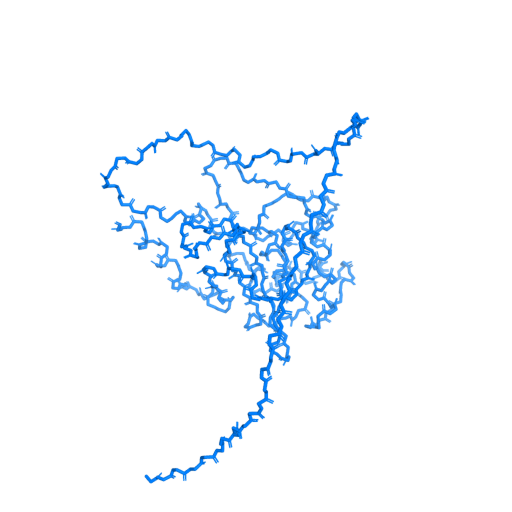OM 651 O O . PRO A 1 87 ? 0.447 -13.591 -3.007 1.00 93.75 87 PRO A O 1
ATOM 654 N N . TYR A 1 88 ? -0.390 -15.389 -4.071 1.00 96.50 88 TYR A N 1
ATOM 655 C CA . TYR A 1 88 ? -1.710 -14.829 -4.384 1.00 96.50 88 TYR A CA 1
ATOM 656 C C . TYR A 1 88 ? -2.754 -15.178 -3.316 1.00 96.50 88 TYR A C 1
ATOM 658 O O . TYR A 1 88 ? -2.667 -16.221 -2.661 1.00 96.50 88 TYR A O 1
ATOM 666 N N . GLY A 1 89 ? -3.776 -14.334 -3.207 1.00 95.62 89 GLY A N 1
ATOM 667 C CA . GLY A 1 89 ? -4.909 -14.418 -2.295 1.00 95.62 89 GLY A CA 1
ATOM 668 C C . GLY A 1 89 ? -4.993 -13.201 -1.376 1.00 95.62 89 GLY A C 1
ATOM 669 O O . GLY A 1 89 ? -4.186 -12.278 -1.446 1.00 95.62 89 GLY A O 1
ATOM 670 N N . ASP A 1 90 ? -5.957 -13.230 -0.463 1.00 95.94 90 ASP A N 1
ATOM 671 C CA . ASP A 1 90 ? -6.262 -12.114 0.429 1.00 95.94 90 ASP A CA 1
ATOM 672 C C . ASP A 1 90 ? -5.947 -12.410 1.899 1.00 95.94 90 ASP A C 1
ATOM 674 O O . ASP A 1 90 ? -6.322 -11.648 2.774 1.00 95.94 90 ASP A O 1
ATOM 678 N N . SER A 1 91 ? -5.258 -13.500 2.238 1.00 97.06 91 SER A N 1
ATOM 679 C CA . SER A 1 91 ? -5.002 -13.810 3.651 1.00 97.06 91 SER A CA 1
ATOM 680 C C . SER A 1 91 ? -4.061 -12.794 4.320 1.00 97.06 91 SER A C 1
ATOM 682 O O . SER A 1 91 ? -3.103 -12.317 3.716 1.00 97.06 91 SER A O 1
ATOM 684 N N . VAL A 1 92 ? -4.230 -12.557 5.627 1.00 97.31 92 VAL A N 1
ATOM 685 C CA . VAL A 1 92 ? -3.324 -11.698 6.426 1.00 97.31 92 VAL A CA 1
ATOM 686 C C . VAL A 1 92 ? -1.847 -12.100 6.278 1.00 97.31 92 VAL A C 1
ATOM 688 O O . VAL A 1 92 ? -0.964 -11.247 6.323 1.00 97.31 92 VAL A O 1
ATOM 691 N N . ALA A 1 93 ? -1.556 -13.392 6.095 1.00 97.00 93 ALA A N 1
ATOM 692 C CA . ALA A 1 93 ? -0.191 -13.871 5.889 1.00 97.00 93 ALA A CA 1
ATOM 693 C C . ALA A 1 93 ? 0.404 -13.395 4.552 1.00 97.00 93 ALA A C 1
ATOM 695 O O . ALA A 1 93 ? 1.579 -13.031 4.513 1.00 97.00 93 ALA A O 1
ATOM 696 N N . ILE A 1 94 ? -0.409 -13.356 3.492 1.00 97.56 94 ILE A N 1
ATOM 697 C CA . ILE A 1 94 ? -0.024 -12.845 2.170 1.00 97.56 94 ILE A CA 1
ATOM 698 C C . ILE A 1 94 ? 0.257 -11.347 2.259 1.00 97.56 94 ILE A C 1
ATOM 700 O O . ILE A 1 94 ? 1.349 -10.911 1.897 1.00 97.56 94 ILE A O 1
ATOM 704 N N . LEU A 1 95 ? -0.668 -10.580 2.844 1.00 98.19 95 LEU A N 1
ATOM 705 C CA . LEU A 1 95 ? -0.511 -9.132 3.007 1.00 98.19 95 LEU A CA 1
ATOM 706 C C . LEU A 1 95 ? 0.722 -8.777 3.846 1.00 98.19 95 LEU A C 1
ATOM 708 O O . LEU A 1 95 ? 1.443 -7.840 3.521 1.00 98.19 95 LEU A O 1
ATOM 712 N N . ARG A 1 96 ? 1.045 -9.573 4.872 1.00 97.88 96 ARG A N 1
ATOM 713 C CA . ARG A 1 96 ? 2.282 -9.398 5.648 1.00 97.88 96 ARG A CA 1
ATOM 714 C C . ARG A 1 96 ? 3.543 -9.676 4.825 1.00 97.88 96 ARG A C 1
ATOM 716 O O . ARG A 1 96 ? 4.590 -9.084 5.086 1.00 97.88 96 ARG A O 1
ATOM 723 N N . GLY A 1 97 ? 3.473 -10.609 3.876 1.00 97.62 97 GLY A N 1
ATOM 724 C CA . GLY A 1 97 ? 4.547 -10.871 2.919 1.00 97.62 97 GLY A CA 1
ATOM 725 C C . GLY A 1 97 ? 4.766 -9.687 1.978 1.00 97.62 97 GLY A C 1
ATOM 726 O O . GLY A 1 97 ? 5.905 -9.264 1.795 1.00 97.62 97 GLY A O 1
ATOM 727 N N . ILE A 1 98 ? 3.677 -9.114 1.466 1.00 97.88 98 ILE A N 1
ATOM 728 C CA . ILE A 1 98 ? 3.690 -7.921 0.607 1.00 97.88 98 ILE A CA 1
ATOM 729 C C . ILE A 1 98 ? 4.246 -6.711 1.359 1.00 97.88 98 ILE A C 1
ATOM 731 O O . ILE A 1 98 ? 5.193 -6.094 0.888 1.00 97.88 98 ILE A O 1
ATOM 735 N N . ASP A 1 99 ? 3.740 -6.421 2.559 1.00 98.06 99 ASP A N 1
ATOM 736 C CA . ASP A 1 99 ? 4.223 -5.316 3.398 1.00 98.06 99 ASP A CA 1
ATOM 737 C C . ASP A 1 99 ? 5.733 -5.425 3.670 1.00 98.06 99 ASP A C 1
ATOM 739 O O . ASP A 1 99 ? 6.485 -4.460 3.535 1.00 98.06 99 ASP A O 1
ATOM 743 N N . ARG A 1 100 ? 6.214 -6.642 3.955 1.00 97.31 100 ARG A N 1
ATOM 744 C CA . ARG A 1 100 ? 7.648 -6.908 4.109 1.00 97.31 100 ARG A CA 1
ATOM 745 C C . ARG A 1 100 ? 8.425 -6.662 2.818 1.00 97.31 100 ARG A C 1
ATOM 747 O O . ARG A 1 100 ? 9.521 -6.114 2.889 1.00 97.31 100 ARG A O 1
ATOM 754 N N . PHE A 1 101 ? 7.901 -7.102 1.676 1.00 96.56 101 PHE A N 1
ATOM 755 C CA . PHE A 1 101 ? 8.533 -6.893 0.375 1.00 96.56 101 PHE A CA 1
ATOM 756 C C . PHE A 1 101 ? 8.675 -5.398 0.070 1.00 96.56 101 PHE A C 1
ATOM 758 O O . PHE A 1 101 ? 9.783 -4.950 -0.217 1.00 96.56 101 PHE A O 1
ATOM 765 N N . VAL A 1 102 ? 7.598 -4.623 0.244 1.00 96.81 102 VAL A N 1
ATOM 766 C CA . VAL A 1 102 ? 7.593 -3.156 0.098 1.00 96.81 102 VAL A CA 1
ATOM 767 C C . VAL A 1 102 ? 8.648 -2.532 1.004 1.00 96.81 102 VAL A C 1
ATOM 769 O O . VAL A 1 102 ? 9.561 -1.880 0.516 1.00 96.81 102 VAL A O 1
ATOM 772 N N . ARG A 1 103 ? 8.620 -2.823 2.308 1.00 95.56 103 ARG A N 1
ATOM 773 C CA . ARG A 1 103 ? 9.586 -2.273 3.276 1.00 95.56 103 ARG A CA 1
ATOM 774 C C . ARG A 1 103 ? 11.042 -2.663 3.009 1.00 95.56 103 ARG A C 1
ATOM 776 O O . ARG A 1 103 ? 11.946 -2.010 3.520 1.00 95.56 103 ARG A O 1
ATOM 783 N N . HIS A 1 104 ? 11.287 -3.758 2.292 1.00 95.00 104 HIS A N 1
ATOM 784 C CA . HIS A 1 104 ? 12.640 -4.180 1.933 1.00 95.00 104 HIS A CA 1
ATOM 785 C C . HIS A 1 104 ? 13.158 -3.479 0.673 1.00 95.00 104 HIS A C 1
ATOM 787 O O . HIS A 1 104 ? 14.365 -3.293 0.529 1.00 95.00 104 HIS A O 1
ATOM 793 N N . ARG A 1 105 ? 12.250 -3.116 -0.237 1.00 95.44 105 ARG A N 1
ATOM 794 C CA . ARG A 1 105 ? 12.566 -2.548 -1.551 1.00 95.44 105 ARG A CA 1
ATOM 795 C C . ARG A 1 105 ? 12.381 -1.032 -1.613 1.00 95.44 105 ARG A C 1
ATOM 797 O O . ARG A 1 105 ? 12.982 -0.413 -2.481 1.00 95.44 105 ARG A O 1
ATOM 804 N N . LEU A 1 106 ? 11.597 -0.438 -0.713 1.00 95.44 106 LEU A N 1
ATOM 805 C CA . LEU A 1 106 ? 11.465 1.011 -0.586 1.00 95.44 106 LEU A CA 1
ATOM 806 C C . LEU A 1 106 ? 12.293 1.516 0.584 1.00 95.44 106 LEU A C 1
ATOM 808 O O . LEU A 1 106 ? 12.316 0.930 1.671 1.00 95.44 106 LEU A O 1
ATOM 812 N N . ARG A 1 107 ? 12.919 2.666 0.373 1.00 95.94 107 ARG A N 1
ATOM 813 C CA . ARG A 1 107 ? 13.571 3.451 1.409 1.00 95.94 107 ARG A CA 1
ATOM 814 C C . ARG A 1 107 ? 12.835 4.769 1.566 1.00 95.94 107 ARG A C 1
ATOM 816 O O . ARG A 1 107 ? 12.621 5.473 0.590 1.00 95.94 107 ARG A O 1
ATOM 823 N N . TYR A 1 108 ? 12.518 5.104 2.812 1.00 94.50 108 TYR A N 1
ATOM 824 C CA . TYR A 1 108 ? 11.899 6.382 3.119 1.00 94.50 108 TYR A CA 1
ATOM 825 C C . TYR A 1 108 ? 12.799 7.542 2.688 1.00 94.50 108 TYR A C 1
ATOM 827 O O . TYR A 1 108 ? 13.959 7.629 3.114 1.00 94.50 108 TYR A O 1
ATOM 835 N N . ARG A 1 109 ? 12.235 8.442 1.892 1.00 93.56 109 ARG A N 1
ATOM 836 C CA . ARG A 1 109 ? 12.810 9.736 1.547 1.00 93.56 109 ARG A CA 1
ATOM 837 C C . ARG A 1 109 ? 11.653 10.717 1.368 1.00 93.56 109 ARG A C 1
ATOM 839 O O . ARG A 1 109 ? 10.827 10.451 0.510 1.00 93.56 109 ARG A O 1
ATOM 846 N N . PRO A 1 110 ? 11.597 11.816 2.139 1.00 87.00 110 PRO A N 1
ATOM 847 C CA . PRO A 1 110 ? 10.543 12.803 1.968 1.00 87.00 110 PRO A CA 1
ATOM 848 C C . PRO A 1 110 ? 10.667 13.485 0.607 1.00 87.00 110 PRO A C 1
ATOM 850 O O . PRO A 1 110 ? 11.786 13.673 0.100 1.00 87.00 110 PRO A O 1
ATOM 853 N N . ASP A 1 111 ? 9.529 13.918 0.082 1.00 80.94 111 ASP A N 1
ATOM 854 C CA . ASP A 1 111 ? 9.477 14.731 -1.119 1.00 80.94 111 ASP A CA 1
ATOM 855 C C . ASP A 1 111 ? 10.274 16.035 -1.004 1.00 80.94 111 ASP A C 1
ATOM 857 O O . ASP A 1 111 ? 10.594 16.555 0.076 1.00 80.94 111 ASP A O 1
ATOM 861 N N . ALA A 1 112 ? 10.637 16.578 -2.168 1.00 79.75 112 ALA A N 1
ATOM 862 C CA . ALA A 1 112 ? 11.279 17.880 -2.235 1.00 79.75 112 ALA A CA 1
ATOM 863 C C . ALA A 1 112 ? 10.345 18.957 -1.662 1.00 79.75 112 ALA A C 1
ATOM 865 O O . ALA A 1 112 ? 9.140 18.937 -1.878 1.00 79.75 112 ALA A O 1
ATOM 866 N N . ALA A 1 113 ? 10.906 19.944 -0.961 1.00 75.38 113 ALA A N 1
ATOM 867 C CA . ALA A 1 113 ? 10.108 20.984 -0.318 1.00 75.38 113 ALA A CA 1
ATOM 868 C C . ALA A 1 113 ? 9.135 21.666 -1.303 1.00 75.38 113 ALA A C 1
ATOM 870 O O . ALA A 1 113 ? 9.556 22.262 -2.297 1.00 75.38 113 ALA A O 1
ATOM 871 N N . GLY A 1 114 ? 7.838 21.614 -0.983 1.00 68.25 114 GLY A N 1
ATOM 872 C CA . GLY A 1 114 ? 6.769 22.165 -1.822 1.00 68.25 114 GLY A CA 1
ATOM 873 C C . GLY A 1 114 ? 6.279 21.231 -2.934 1.00 68.25 114 GLY A C 1
ATOM 874 O O . GLY A 1 114 ? 5.545 21.696 -3.802 1.00 68.25 114 GLY A O 1
ATOM 875 N N . GLN A 1 115 ? 6.689 19.963 -2.914 1.00 74.56 115 GLN A N 1
ATOM 876 C CA . GLN A 1 115 ? 6.132 18.864 -3.700 1.00 74.56 115 GLN A CA 1
ATOM 877 C C . GLN A 1 115 ? 5.518 17.844 -2.735 1.00 74.56 115 GLN A C 1
A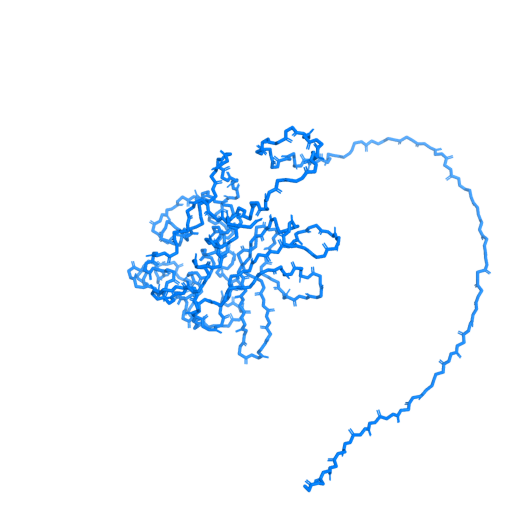TOM 879 O O . GLN A 1 115 ? 5.943 17.760 -1.583 1.00 74.56 115 GLN A O 1
ATOM 884 N N . ASP A 1 116 ? 4.463 17.186 -3.200 1.00 76.06 116 ASP A N 1
ATOM 885 C CA . ASP A 1 116 ? 3.718 16.147 -2.483 1.00 76.06 116 ASP A CA 1
ATOM 886 C C . ASP A 1 116 ? 3.025 15.316 -3.573 1.00 76.06 116 ASP A C 1
ATOM 888 O O . ASP A 1 116 ? 1.904 15.628 -4.007 1.00 76.06 116 ASP A O 1
ATOM 892 N N . ASP A 1 117 ? 3.796 14.404 -4.163 1.00 79.69 117 ASP A N 1
ATOM 893 C CA . ASP A 1 117 ? 3.461 13.656 -5.374 1.00 79.69 117 ASP A CA 1
ATOM 894 C C . ASP A 1 117 ? 3.068 12.223 -5.010 1.00 79.69 117 ASP A C 1
ATOM 896 O O . ASP A 1 117 ? 3.891 11.318 -4.955 1.00 79.69 117 ASP A O 1
ATOM 900 N N . TRP A 1 118 ? 1.770 11.990 -4.849 1.00 84.25 118 TRP A N 1
ATOM 901 C CA . TRP A 1 118 ? 1.295 10.706 -4.355 1.00 84.25 118 TRP A CA 1
ATOM 902 C C . TRP A 1 118 ? 1.232 9.647 -5.443 1.00 84.25 118 TRP A C 1
ATOM 904 O O . TRP A 1 118 ? 0.428 9.760 -6.383 1.00 84.25 118 TRP A O 1
ATOM 914 N N . SER A 1 119 ? 2.042 8.594 -5.324 1.00 83.94 119 SER A N 1
ATOM 915 C CA . SER A 1 119 ? 2.214 7.611 -6.393 1.00 83.94 119 SER A CA 1
ATOM 916 C C . SER A 1 119 ? 2.312 6.165 -5.900 1.00 83.94 119 SER A C 1
ATOM 918 O O . SER A 1 119 ? 2.543 5.878 -4.736 1.00 83.94 119 SER A O 1
ATOM 920 N N . SER A 1 120 ? 2.082 5.201 -6.794 1.00 88.62 120 SER A N 1
ATOM 921 C CA . SER A 1 120 ? 2.405 3.801 -6.515 1.00 88.62 120 SER A CA 1
ATOM 922 C C . SER A 1 120 ? 3.682 3.425 -7.244 1.00 88.62 120 SER A C 1
ATOM 924 O O . SER A 1 120 ? 3.724 3.440 -8.474 1.00 88.62 120 SER A O 1
ATOM 926 N N . LEU A 1 121 ? 4.683 2.988 -6.484 1.00 92.25 121 LEU A N 1
ATOM 927 C CA . LEU A 1 121 ? 5.986 2.538 -6.974 1.00 92.25 121 LEU A CA 1
ATOM 928 C C . LEU A 1 121 ? 6.003 1.025 -7.259 1.00 92.25 121 LEU A C 1
ATOM 930 O O . LEU A 1 121 ? 7.057 0.389 -7.340 1.00 92.25 121 LEU A O 1
ATOM 934 N N . ALA A 1 122 ? 4.824 0.399 -7.374 1.00 92.38 122 ALA A N 1
ATOM 935 C CA . ALA A 1 122 ? 4.692 -1.043 -7.572 1.00 92.38 122 ALA A CA 1
ATOM 936 C C . ALA A 1 122 ? 5.380 -1.517 -8.859 1.00 92.38 122 ALA A C 1
ATOM 938 O O . ALA A 1 122 ? 6.003 -2.578 -8.873 1.00 92.38 122 ALA A O 1
ATOM 939 N N . ARG A 1 123 ? 5.309 -0.731 -9.938 1.00 91.00 123 ARG A N 1
ATOM 940 C CA . ARG A 1 123 ? 5.965 -1.066 -11.205 1.00 91.00 123 ARG A CA 1
ATOM 941 C C . ARG A 1 123 ? 7.482 -1.122 -11.036 1.00 91.00 123 ARG A C 1
ATOM 943 O O . ARG A 1 123 ? 8.110 -2.090 -11.461 1.00 91.00 123 ARG A O 1
ATOM 950 N N . GLU A 1 124 ? 8.051 -0.094 -10.426 1.00 92.12 124 GLU A N 1
ATOM 951 C CA . GLU A 1 124 ? 9.476 0.075 -10.166 1.00 92.12 124 GLU A CA 1
ATOM 952 C C . GLU A 1 124 ? 9.987 -1.063 -9.282 1.00 92.12 124 GLU A C 1
ATOM 954 O O . GLU A 1 124 ? 11.029 -1.650 -9.562 1.00 92.12 124 GLU A O 1
ATOM 959 N N . LEU A 1 125 ? 9.203 -1.446 -8.274 1.00 93.56 125 LEU A N 1
ATOM 960 C CA . LEU A 1 125 ? 9.537 -2.533 -7.360 1.00 93.56 125 LEU A CA 1
ATOM 961 C C . LEU A 1 125 ? 9.529 -3.912 -8.004 1.00 93.56 125 LEU A C 1
ATOM 963 O O . LEU A 1 125 ? 10.340 -4.769 -7.647 1.00 93.56 125 LEU A O 1
ATOM 967 N N . LEU A 1 126 ? 8.559 -4.155 -8.883 1.00 92.31 126 LEU A N 1
ATOM 968 C CA . LEU A 1 126 ? 8.389 -5.450 -9.530 1.00 92.31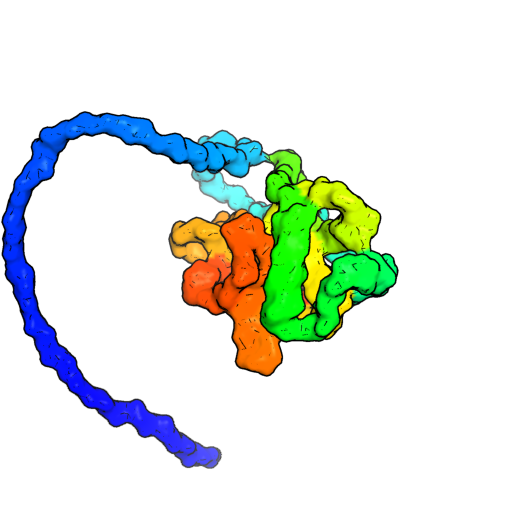 126 LEU A CA 1
ATOM 969 C C . LEU A 1 126 ? 9.360 -5.640 -10.698 1.00 92.31 126 LEU A C 1
ATOM 971 O O . LEU A 1 126 ? 9.791 -6.764 -10.941 1.00 92.31 126 LEU A O 1
ATOM 975 N N . LEU A 1 127 ? 9.683 -4.568 -11.428 1.00 89.25 127 LEU A N 1
ATOM 976 C CA . LEU A 1 127 ? 10.533 -4.624 -12.622 1.00 89.25 127 LEU A CA 1
ATOM 977 C C . LEU A 1 127 ? 12.003 -4.289 -12.351 1.00 89.25 127 LEU A C 1
ATOM 979 O O . LEU A 1 127 ? 12.855 -4.653 -13.158 1.00 89.25 127 LEU A O 1
ATOM 983 N N . GLY A 1 128 ? 12.293 -3.560 -11.276 1.00 85.12 128 GLY A N 1
ATOM 984 C CA . GLY A 1 128 ? 13.642 -3.148 -10.914 1.00 85.12 128 GLY A CA 1
ATOM 985 C C . GLY A 1 128 ? 14.319 -4.112 -9.944 1.00 85.12 128 GLY A C 1
ATOM 986 O O . GLY A 1 128 ? 13.665 -4.837 -9.189 1.00 85.12 128 GLY A O 1
ATOM 987 N N . ASP A 1 129 ? 15.647 -4.057 -9.915 1.00 77.50 129 ASP A N 1
ATOM 988 C CA . ASP A 1 129 ? 16.485 -4.740 -8.918 1.00 77.50 129 ASP A CA 1
ATOM 989 C C . ASP A 1 129 ? 16.921 -3.801 -7.779 1.00 77.50 129 ASP A C 1
ATOM 991 O O . ASP A 1 129 ? 17.397 -4.252 -6.736 1.00 77.50 129 ASP A O 1
ATOM 995 N N . ASP A 1 130 ? 16.717 -2.495 -7.956 1.00 86.38 130 ASP A N 1
ATOM 996 C CA . ASP A 1 130 ? 17.183 -1.466 -7.036 1.00 86.38 130 ASP A CA 1
ATOM 997 C C . ASP A 1 130 ? 16.207 -1.200 -5.881 1.00 86.38 130 ASP A C 1
ATOM 999 O O . ASP A 1 130 ? 15.028 -1.572 -5.901 1.00 86.38 130 ASP A O 1
ATOM 1003 N N . ILE A 1 131 ? 16.737 -0.535 -4.853 1.00 91.12 131 ILE A N 1
ATOM 1004 C CA . ILE A 1 131 ? 15.933 0.108 -3.815 1.00 91.12 131 ILE A CA 1
ATOM 1005 C C . ILE A 1 131 ? 15.372 1.402 -4.402 1.00 91.12 131 ILE A C 1
ATOM 1007 O O . ILE A 1 131 ? 16.130 2.227 -4.911 1.00 91.12 131 ILE A O 1
ATOM 1011 N N . VAL A 1 132 ? 14.062 1.583 -4.284 1.00 94.00 132 VAL A N 1
ATOM 1012 C CA . VAL A 1 132 ? 13.355 2.787 -4.729 1.00 94.00 132 VAL A CA 1
ATOM 1013 C C . VAL A 1 132 ? 13.135 3.705 -3.530 1.00 94.00 132 VAL A C 1
ATOM 1015 O O . VAL A 1 132 ? 13.006 3.244 -2.396 1.00 94.00 132 VAL A O 1
ATOM 1018 N N . GLU A 1 133 ? 13.144 5.009 -3.758 1.00 94.50 133 GLU A N 1
ATOM 1019 C CA . GLU A 1 133 ? 12.890 6.010 -2.725 1.00 94.50 133 GLU A CA 1
ATOM 1020 C C . GLU A 1 133 ? 11.470 6.557 -2.871 1.00 94.50 133 GLU A C 1
ATOM 1022 O O . GLU A 1 133 ? 11.005 6.731 -3.994 1.00 94.50 133 GLU A O 1
ATOM 1027 N N . GLY A 1 134 ? 10.812 6.802 -1.742 1.00 92.50 134 GLY A N 1
ATOM 1028 C CA . GLY A 1 134 ? 9.467 7.373 -1.656 1.00 92.50 134 GLY A CA 1
ATOM 1029 C C . GLY A 1 134 ? 9.105 7.663 -0.202 1.00 92.50 134 GLY A C 1
ATOM 1030 O O . GLY A 1 134 ? 9.834 7.238 0.711 1.00 92.50 134 GLY A O 1
ATOM 1031 N N . ASP A 1 135 ? 8.012 8.376 0.036 1.00 92.81 135 ASP A N 1
ATOM 1032 C CA . ASP A 1 135 ? 7.591 8.780 1.379 1.00 92.81 135 ASP A CA 1
ATOM 1033 C C . ASP A 1 135 ? 6.360 7.996 1.892 1.00 92.81 135 ASP A C 1
ATOM 1035 O O . ASP A 1 135 ? 6.244 6.792 1.655 1.00 92.81 135 ASP A O 1
ATOM 1039 N N . CYS A 1 136 ? 5.518 8.591 2.743 1.00 94.75 136 CYS A N 1
ATOM 1040 C CA . CYS A 1 136 ? 4.465 7.845 3.430 1.00 94.75 136 CYS A CA 1
ATOM 1041 C C . CYS A 1 136 ? 3.335 7.361 2.520 1.00 94.75 136 CYS A C 1
ATOM 1043 O O . CYS A 1 136 ? 2.882 6.221 2.675 1.00 94.75 136 CYS A O 1
ATOM 1045 N N . ASP A 1 137 ? 2.880 8.182 1.581 1.00 91.94 137 ASP A N 1
ATOM 1046 C CA . ASP A 1 137 ? 1.800 7.793 0.679 1.00 91.94 137 ASP A CA 1
ATOM 1047 C C . ASP A 1 137 ? 2.305 6.838 -0.407 1.00 91.94 137 ASP A C 1
ATOM 1049 O O . ASP A 1 137 ? 1.596 5.876 -0.712 1.00 91.94 137 ASP A O 1
ATOM 1053 N N . ASP A 1 138 ? 3.552 6.989 -0.868 1.00 92.94 138 ASP A N 1
ATOM 1054 C CA . ASP A 1 138 ? 4.178 6.051 -1.797 1.00 92.94 138 ASP A CA 1
ATOM 1055 C C . ASP A 1 138 ? 4.209 4.635 -1.218 1.00 92.94 138 ASP A C 1
ATOM 1057 O O . ASP A 1 138 ? 3.838 3.662 -1.885 1.00 92.94 138 ASP A O 1
ATOM 1061 N N . PHE A 1 139 ? 4.615 4.485 0.048 1.00 96.69 139 PHE A N 1
ATOM 1062 C CA . PHE A 1 139 ? 4.607 3.182 0.722 1.00 96.69 139 PHE A CA 1
ATOM 1063 C C . PHE A 1 139 ? 3.191 2.596 0.802 1.00 96.69 139 PHE A C 1
ATOM 1065 O O . PHE A 1 139 ? 2.994 1.409 0.504 1.00 96.69 139 PHE A O 1
ATOM 1072 N N . ALA A 1 140 ? 2.213 3.417 1.185 1.00 95.44 140 ALA A N 1
ATOM 1073 C CA . ALA A 1 140 ? 0.822 3.013 1.334 1.00 95.44 140 ALA A CA 1
ATOM 1074 C C . ALA A 1 140 ? 0.206 2.574 -0.005 1.00 95.44 140 ALA A C 1
ATOM 1076 O O . ALA A 1 140 ? -0.296 1.450 -0.122 1.00 95.44 140 ALA A O 1
ATOM 1077 N N . LEU A 1 141 ? 0.293 3.418 -1.034 1.00 92.56 141 LEU A N 1
ATOM 1078 C CA . LEU A 1 141 ? -0.246 3.162 -2.372 1.00 92.56 141 LEU A CA 1
ATOM 1079 C C . LEU A 1 141 ? 0.464 1.992 -3.058 1.00 92.56 141 LEU A C 1
ATOM 1081 O O . LEU A 1 141 ? -0.188 1.180 -3.727 1.00 92.56 141 LEU A O 1
ATOM 1085 N N . THR A 1 142 ? 1.773 1.840 -2.843 1.00 94.81 142 THR A N 1
ATOM 1086 C CA . THR A 1 142 ? 2.533 0.687 -3.342 1.00 94.81 142 THR A CA 1
ATOM 1087 C C . THR A 1 142 ? 2.064 -0.616 -2.698 1.00 94.81 142 THR A C 1
ATOM 1089 O O . THR A 1 142 ? 1.815 -1.595 -3.407 1.00 94.81 142 THR A O 1
ATOM 1092 N N . ALA A 1 143 ? 1.881 -0.647 -1.373 1.00 97.12 143 ALA A N 1
ATOM 1093 C CA . ALA A 1 143 ? 1.371 -1.831 -0.679 1.00 97.12 143 ALA A CA 1
ATOM 1094 C C . ALA A 1 143 ? -0.055 -2.196 -1.124 1.00 97.12 143 ALA A C 1
ATOM 1096 O O . ALA A 1 143 ? -0.329 -3.372 -1.373 1.00 97.12 143 ALA A O 1
ATOM 1097 N N . ILE A 1 144 ? -0.935 -1.201 -1.288 1.00 95.19 144 ILE A N 1
ATOM 1098 C CA . ILE A 1 144 ? -2.293 -1.378 -1.827 1.00 95.19 144 ILE A CA 1
ATOM 1099 C C . ILE A 1 144 ? -2.242 -1.966 -3.242 1.00 95.19 144 ILE A C 1
ATOM 1101 O O . ILE A 1 144 ? -2.907 -2.962 -3.522 1.00 95.19 144 ILE A O 1
ATOM 1105 N N . SER A 1 145 ? -1.414 -1.411 -4.126 1.00 93.38 145 SER A N 1
ATOM 1106 C CA . SER A 1 145 ? -1.323 -1.869 -5.521 1.00 93.38 145 SER A CA 1
ATOM 1107 C C . SER A 1 145 ? -0.815 -3.311 -5.612 1.00 93.38 145 SER A C 1
ATOM 1109 O O . SER A 1 145 ? -1.355 -4.132 -6.355 1.00 93.38 145 SER A O 1
ATOM 1111 N N . LEU A 1 146 ? 0.183 -3.670 -4.798 1.00 95.94 146 LEU A N 1
ATOM 1112 C CA . LEU A 1 146 ? 0.669 -5.049 -4.726 1.00 95.94 146 LEU A CA 1
ATOM 1113 C C . LEU A 1 146 ? -0.348 -6.006 -4.084 1.00 95.94 146 LEU A C 1
ATOM 1115 O O . LEU A 1 146 ? -0.384 -7.180 -4.454 1.00 95.94 146 LEU A O 1
ATOM 1119 N N . ALA A 1 147 ? -1.191 -5.532 -3.162 1.00 96.88 147 ALA A N 1
ATOM 1120 C CA . ALA A 1 147 ? -2.310 -6.305 -2.626 1.00 96.88 147 ALA A CA 1
ATOM 1121 C C . ALA A 1 147 ? -3.377 -6.584 -3.698 1.00 96.88 147 ALA A C 1
ATOM 1123 O O . ALA A 1 147 ? -3.842 -7.720 -3.814 1.00 96.88 147 ALA A O 1
ATOM 1124 N N . ILE A 1 148 ? -3.703 -5.596 -4.535 1.00 93.88 148 ILE A N 1
ATOM 1125 C CA . ILE A 1 148 ? -4.578 -5.785 -5.702 1.00 93.88 148 ILE A CA 1
ATOM 1126 C C . ILE A 1 148 ? -3.966 -6.818 -6.654 1.00 93.88 148 ILE A C 1
ATOM 1128 O O . ILE A 1 148 ? -4.659 -7.737 -7.091 1.00 93.88 148 ILE A O 1
ATOM 1132 N N . CYS A 1 149 ? -2.655 -6.748 -6.903 1.00 94.44 149 CYS A N 1
ATOM 1133 C CA . CYS A 1 149 ? -1.944 -7.764 -7.680 1.00 94.44 149 CYS A CA 1
ATOM 1134 C C . CYS A 1 149 ? -1.991 -9.171 -7.079 1.00 94.44 149 CYS A C 1
ATOM 1136 O O . CYS A 1 149 ? -2.065 -10.154 -7.816 1.00 94.44 149 CYS A O 1
ATOM 1138 N N . ALA A 1 150 ? -2.006 -9.279 -5.753 1.00 96.56 150 ALA A N 1
ATOM 1139 C CA . ALA A 1 150 ? -2.204 -10.552 -5.071 1.00 96.56 150 ALA A CA 1
ATOM 1140 C C . ALA A 1 150 ? -3.628 -11.103 -5.252 1.00 96.56 150 ALA A C 1
ATOM 1142 O O . ALA A 1 150 ? -3.849 -12.291 -5.030 1.00 96.56 150 ALA A O 1
ATOM 1143 N N . GLY A 1 151 ? -4.588 -10.274 -5.671 1.00 94.88 151 GLY A N 1
ATOM 1144 C CA . GLY A 1 151 ? -5.994 -10.639 -5.832 1.00 94.88 151 GLY A CA 1
ATOM 1145 C C . GLY A 1 151 ? -6.894 -10.185 -4.683 1.00 94.88 151 GLY A C 1
ATOM 1146 O O . GLY A 1 151 ? -8.000 -10.707 -4.552 1.00 94.88 151 GLY A O 1
ATOM 1147 N N . VAL A 1 152 ? -6.448 -9.240 -3.849 1.00 95.31 152 VAL A N 1
ATOM 1148 C CA . VAL A 1 152 ? -7.328 -8.579 -2.875 1.00 95.31 152 VAL A CA 1
ATOM 1149 C C . VAL A 1 152 ? -8.322 -7.694 -3.626 1.00 95.31 152 VAL A C 1
ATOM 1151 O O . VAL A 1 152 ? -7.933 -6.931 -4.511 1.00 95.31 152 VAL A O 1
ATOM 1154 N N . ALA A 1 153 ? -9.607 -7.791 -3.284 1.00 92.19 153 ALA A N 1
ATOM 1155 C CA . ALA A 1 153 ? -10.625 -6.955 -3.908 1.00 92.19 153 ALA A CA 1
ATOM 1156 C C . ALA A 1 153 ? -10.442 -5.478 -3.500 1.00 92.19 153 ALA A C 1
ATOM 1158 O O . ALA A 1 153 ? -10.193 -5.221 -2.320 1.00 92.19 153 ALA A O 1
ATOM 1159 N N . PRO A 1 154 ? -10.615 -4.503 -4.415 1.00 87.88 154 PRO A N 1
ATOM 1160 C CA . PRO A 1 154 ? -10.505 -3.084 -4.079 1.00 87.88 154 PRO A CA 1
ATOM 1161 C C . PRO A 1 154 ? -11.378 -2.650 -2.893 1.00 87.88 154 PRO A C 1
ATOM 1163 O O . PRO A 1 154 ? -10.867 -1.962 -2.025 1.00 87.88 154 PRO A O 1
ATOM 1166 N N . GLY A 1 155 ? -1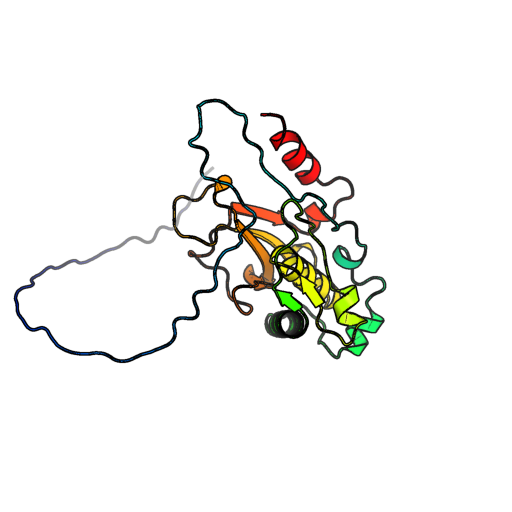2.617 -3.142 -2.758 1.00 89.31 155 GLY A N 1
ATOM 1167 C CA . GLY A 1 155 ? -13.481 -2.838 -1.600 1.00 89.31 155 GLY A CA 1
ATOM 1168 C C . GLY A 1 155 ? -13.025 -3.432 -0.256 1.00 89.31 155 GLY A C 1
ATOM 1169 O O . GLY A 1 155 ? -13.704 -3.287 0.759 1.00 89.31 155 GLY A O 1
ATOM 1170 N N . GLN A 1 156 ? -11.897 -4.148 -0.225 1.00 94.88 156 GLN A N 1
ATOM 1171 C CA . GLN A 1 156 ? -11.209 -4.562 1.003 1.00 94.88 156 GLN A CA 1
ATOM 1172 C C . GLN A 1 156 ? -9.995 -3.684 1.315 1.00 94.88 156 GLN A C 1
ATOM 1174 O O . GLN A 1 156 ? -9.280 -3.974 2.276 1.00 94.88 156 GLN A O 1
ATOM 1179 N N . LEU A 1 157 ? -9.714 -2.675 0.496 1.00 94.19 157 LEU A N 1
ATOM 1180 C CA . LEU A 1 157 ? -8.542 -1.827 0.603 1.00 94.19 157 LEU A CA 1
ATOM 1181 C C . LEU A 1 157 ? -8.980 -0.378 0.730 1.00 94.19 157 LEU A C 1
ATOM 1183 O O . LEU A 1 157 ? -9.877 0.087 0.036 1.00 94.19 157 LEU A O 1
ATOM 1187 N N . ASP A 1 158 ? -8.284 0.343 1.590 1.00 92.56 158 ASP A N 1
ATOM 1188 C CA . ASP A 1 158 ? -8.508 1.759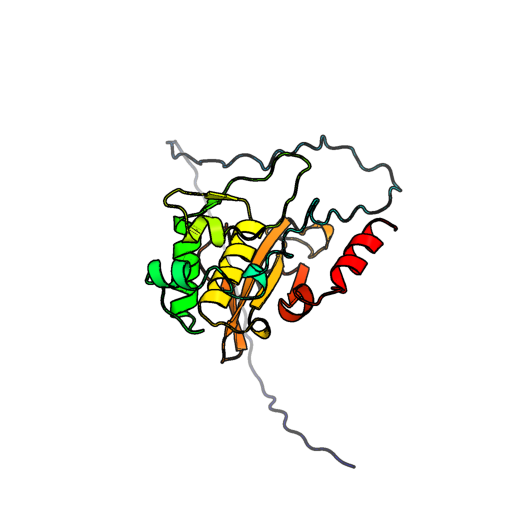 1.790 1.00 92.56 158 ASP A CA 1
ATOM 1189 C C . ASP A 1 158 ? -7.167 2.478 1.882 1.00 92.56 158 ASP A C 1
ATOM 1191 O O . ASP A 1 158 ? -6.169 1.919 2.346 1.00 92.56 158 ASP A O 1
ATOM 1195 N N . PHE A 1 159 ? -7.159 3.739 1.479 1.00 90.94 159 PHE A N 1
ATOM 1196 C CA . PHE A 1 159 ? -6.079 4.670 1.762 1.00 90.94 159 PHE A CA 1
ATOM 1197 C C . PHE A 1 159 ? -6.552 5.624 2.860 1.00 90.94 159 PHE A C 1
ATOM 1199 O O . PHE A 1 159 ? -7.699 6.075 2.852 1.00 90.94 159 PHE A O 1
ATOM 1206 N N . ALA A 1 160 ? -5.706 5.917 3.841 1.00 90.50 160 ALA A N 1
ATOM 1207 C CA . ALA A 1 160 ? -6.090 6.759 4.963 1.00 90.50 160 ALA A CA 1
ATOM 1208 C C . ALA A 1 160 ? -4.992 7.749 5.320 1.00 90.50 160 ALA A C 1
ATOM 1210 O O . ALA A 1 160 ? -3.807 7.420 5.341 1.00 90.50 160 ALA A O 1
ATOM 1211 N N . LEU A 1 161 ? -5.428 8.952 5.680 1.00 89.56 161 LEU A N 1
ATOM 1212 C CA . LEU A 1 161 ? -4.564 9.974 6.237 1.00 89.56 161 LEU A CA 1
ATOM 1213 C C . LEU A 1 161 ? -4.793 10.051 7.738 1.00 89.56 161 LEU A C 1
ATOM 1215 O O . LEU A 1 161 ? -5.932 10.096 8.227 1.00 89.56 161 LEU A O 1
ATOM 1219 N N . VAL A 1 162 ? -3.694 10.042 8.476 1.00 92.56 162 VAL A N 1
ATOM 1220 C CA . VAL A 1 162 ? -3.685 9.902 9.924 1.00 92.56 162 VAL A CA 1
ATOM 1221 C C . VAL A 1 162 ? -2.888 11.018 10.572 1.00 92.56 162 VAL A C 1
ATOM 1223 O O . VAL A 1 162 ? -2.080 11.703 9.949 1.00 92.56 162 VAL A O 1
ATOM 1226 N N . GLN A 1 163 ? -3.148 11.195 11.860 1.00 92.38 163 GLN A N 1
ATOM 1227 C CA . GLN A 1 163 ? -2.377 12.071 12.720 1.00 92.38 163 GLN A CA 1
ATOM 1228 C C . GLN A 1 163 ? -1.426 11.215 13.563 1.00 92.38 163 GLN A C 1
ATOM 1230 O O . GLN A 1 163 ? -1.858 10.531 14.496 1.00 92.38 163 GLN A O 1
ATOM 1235 N N . SER A 1 164 ? -0.135 11.269 13.250 1.00 88.44 164 SER A N 1
ATOM 1236 C CA . SER A 1 164 ? 0.915 10.479 13.899 1.00 88.44 164 SER A CA 1
ATOM 1237 C C . SER A 1 164 ? 1.153 10.892 15.355 1.00 88.44 164 SER A C 1
ATOM 1239 O O . SER A 1 164 ? 1.525 10.072 16.197 1.00 88.44 164 SER A O 1
ATOM 1241 N N . ARG A 1 165 ? 0.907 12.169 15.680 1.00 87.25 165 ARG A N 1
ATOM 1242 C CA . ARG A 1 165 ? 1.176 12.741 17.007 1.00 87.25 165 ARG A CA 1
ATOM 1243 C C . ARG A 1 165 ? -0.074 12.789 17.896 1.00 87.25 165 ARG A C 1
ATOM 1245 O O . ARG A 1 165 ? -1.144 13.204 17.439 1.00 87.25 165 ARG A O 1
ATOM 1252 N N . PRO A 1 166 ? 0.043 12.475 19.200 1.00 84.50 166 PRO A N 1
ATOM 1253 C CA . PRO A 1 166 ? -1.053 12.651 20.150 1.00 84.50 166 PRO A CA 1
ATOM 1254 C C . PRO A 1 166 ? -1.594 14.089 20.171 1.00 84.50 166 PRO A C 1
ATOM 1256 O O . PRO A 1 166 ? -0.846 15.052 20.010 1.00 84.50 166 PRO A O 1
ATOM 1259 N N . GLY A 1 167 ? -2.898 14.245 20.407 1.00 84.62 167 GLY A N 1
ATOM 1260 C CA . GLY A 1 167 ? -3.546 15.555 20.519 1.00 84.62 167 GLY A CA 1
ATOM 1261 C C . GLY A 1 167 ? -5.053 15.502 20.284 1.00 84.62 167 GLY A C 1
ATOM 1262 O O . GLY A 1 167 ? -5.661 14.429 20.295 1.00 84.62 167 GLY A O 1
ATOM 1263 N N . THR A 1 168 ? -5.671 16.650 20.026 1.00 87.81 168 THR A N 1
ATOM 1264 C CA . THR A 1 168 ? -7.034 16.698 19.476 1.00 87.81 168 THR A CA 1
ATOM 1265 C C . THR A 1 168 ? -6.985 16.253 18.019 1.00 87.81 168 THR A C 1
ATOM 1267 O O . THR A 1 168 ? -6.108 16.698 17.280 1.00 87.81 168 THR A O 1
ATOM 1270 N N . LEU A 1 169 ? -7.877 15.345 17.617 1.00 85.31 169 LEU A N 1
ATOM 1271 C CA . LEU A 1 169 ? -7.983 14.930 16.220 1.00 85.31 169 LEU A CA 1
ATOM 1272 C C . LEU A 1 169 ? -8.443 16.131 15.389 1.00 85.31 169 LEU A C 1
ATOM 1274 O O . LEU A 1 169 ? -9.442 16.768 15.726 1.00 85.31 169 LEU A O 1
ATOM 1278 N N . SER A 1 170 ? -7.704 16.465 14.339 1.00 81.81 170 SER A N 1
ATOM 1279 C CA . SER A 1 170 ? -8.055 17.583 13.468 1.00 81.81 170 SER A CA 1
ATOM 1280 C C . SER A 1 170 ? -7.514 17.367 12.067 1.00 81.81 170 SER A C 1
ATOM 1282 O O . SER A 1 170 ? -6.473 16.740 11.893 1.00 81.81 170 SER A O 1
ATOM 1284 N N . VAL A 1 171 ? -8.188 17.958 11.085 1.00 75.31 171 VAL A N 1
ATOM 1285 C CA . VAL A 1 171 ? -7.738 17.960 9.689 1.00 75.31 171 VAL A CA 1
ATOM 1286 C C . VAL A 1 171 ? -6.351 18.604 9.542 1.00 75.31 171 VAL A C 1
ATOM 1288 O O . VAL A 1 171 ? -5.548 18.154 8.740 1.00 75.31 171 VAL A O 1
ATOM 1291 N N . HIS A 1 172 ? -6.017 19.582 10.389 1.00 77.94 172 HIS A N 1
ATOM 1292 C CA . HIS A 1 172 ? -4.693 20.220 10.432 1.00 77.94 172 HIS A CA 1
ATOM 1293 C C . HIS A 1 172 ? -3.593 19.383 11.085 1.00 77.94 172 HIS A C 1
ATOM 1295 O O . HIS A 1 172 ? -2.423 19.731 10.976 1.00 77.94 172 HIS A O 1
ATOM 1301 N N . GLY A 1 173 ? -3.965 18.343 11.830 1.00 79.44 173 GLY A N 1
ATOM 1302 C CA . GLY A 1 173 ? -3.024 17.438 12.485 1.00 79.44 173 GLY A CA 1
ATOM 1303 C C . GLY A 1 173 ? -2.643 16.241 11.621 1.00 79.44 173 GLY A C 1
ATOM 1304 O O . GLY A 1 173 ? -1.863 15.412 12.069 1.00 79.44 173 GLY A O 1
ATOM 1305 N N . MET A 1 174 ? -3.222 16.133 10.429 1.00 84.62 174 MET A N 1
ATOM 1306 C CA . MET A 1 174 ? -2.933 15.102 9.446 1.00 84.62 174 MET A CA 1
ATOM 1307 C C . MET A 1 174 ? -1.515 15.279 8.900 1.00 84.62 174 MET A C 1
ATOM 1309 O O . MET A 1 174 ? -1.204 16.321 8.331 1.00 84.62 174 MET A O 1
ATOM 1313 N N . ASP A 1 175 ? -0.660 14.285 9.112 1.00 89.00 175 ASP A N 1
ATOM 1314 C CA . ASP A 1 175 ? 0.773 14.376 8.806 1.00 89.00 175 ASP A CA 1
ATOM 1315 C C . ASP A 1 175 ? 1.382 13.056 8.315 1.00 89.00 175 ASP A C 1
ATOM 1317 O O . ASP A 1 175 ? 2.600 12.961 8.181 1.00 89.00 175 ASP A O 1
ATOM 1321 N N . HIS A 1 176 ? 0.555 12.031 8.089 1.00 94.00 176 HIS A N 1
ATOM 1322 C CA . HIS A 1 176 ? 1.013 10.707 7.681 1.00 94.00 176 HIS A CA 1
ATOM 1323 C C . HIS A 1 176 ? -0.049 9.969 6.863 1.00 94.00 176 HIS A C 1
ATOM 1325 O O . HIS A 1 176 ? -1.248 10.128 7.109 1.00 94.00 176 HIS A O 1
ATOM 1331 N N . ALA A 1 177 ? 0.389 9.125 5.932 1.00 92.62 177 ALA A N 1
ATOM 1332 C CA . ALA A 1 177 ? -0.462 8.293 5.089 1.00 92.62 177 ALA A CA 1
ATOM 1333 C C . ALA A 1 177 ? -0.214 6.800 5.340 1.00 92.62 177 ALA A C 1
ATOM 1335 O O . ALA A 1 177 ? 0.913 6.370 5.588 1.00 92.62 177 ALA A O 1
ATOM 1336 N N . ILE A 1 178 ? -1.283 6.004 5.285 1.00 96.00 178 ILE A N 1
ATOM 1337 C CA . ILE A 1 178 ? -1.234 4.548 5.447 1.00 96.00 178 ILE A CA 1
ATOM 1338 C C . ILE A 1 178 ? -2.219 3.852 4.507 1.00 96.00 178 ILE A C 1
ATOM 1340 O O . ILE A 1 178 ? -3.275 4.392 4.170 1.00 96.00 178 ILE A O 1
ATOM 1344 N N . GLY A 1 179 ? -1.910 2.608 4.143 1.00 96.38 179 GLY A N 1
ATOM 1345 C CA . GLY A 1 179 ? -2.883 1.699 3.554 1.00 96.38 179 GLY A CA 1
ATOM 1346 C C . GLY A 1 179 ? -3.611 0.905 4.636 1.00 96.38 179 GLY A C 1
ATOM 1347 O O . GLY A 1 179 ? -3.058 0.605 5.699 1.00 96.38 179 GLY A O 1
ATOM 1348 N N . ILE A 1 180 ? -4.856 0.533 4.366 1.00 97.06 180 ILE A N 1
ATOM 1349 C CA . ILE A 1 180 ? -5.674 -0.304 5.239 1.00 97.06 180 ILE A CA 1
ATOM 1350 C C . ILE A 1 180 ? -6.219 -1.477 4.429 1.00 97.06 180 ILE A C 1
ATOM 1352 O O . ILE A 1 180 ? -6.660 -1.328 3.298 1.00 97.06 180 ILE A O 1
ATOM 1356 N N . TYR A 1 181 ? -6.186 -2.661 5.031 1.00 97.75 181 TYR A N 1
ATOM 1357 C CA . TYR A 1 181 ? -6.773 -3.886 4.511 1.00 97.75 181 TYR A CA 1
ATOM 1358 C C . TYR A 1 181 ? -7.844 -4.414 5.473 1.00 97.75 181 TYR A C 1
ATOM 1360 O O . TYR A 1 181 ? -7.570 -4.666 6.654 1.00 97.75 181 TYR A O 1
ATOM 1368 N N . THR A 1 182 ? -9.053 -4.633 4.961 1.00 97.38 182 THR A N 1
ATOM 1369 C CA . THR A 1 182 ? -10.178 -5.253 5.666 1.00 97.38 182 THR A CA 1
ATOM 1370 C C . THR A 1 182 ? -10.287 -6.731 5.292 1.00 97.38 182 THR A C 1
ATOM 1372 O O . THR A 1 182 ? -10.668 -7.111 4.186 1.00 97.38 182 THR A O 1
ATOM 1375 N N . SER A 1 183 ? -9.977 -7.594 6.257 1.00 96.38 183 SER A N 1
ATOM 1376 C CA . SER A 1 183 ? -10.052 -9.043 6.064 1.00 96.38 183 SER A CA 1
ATOM 1377 C C . SER A 1 183 ? -11.469 -9.586 5.949 1.00 96.38 183 SER A C 1
ATOM 1379 O O . SER A 1 183 ? -12.429 -8.940 6.359 1.00 96.38 183 SER A O 1
ATOM 1381 N N . SER A 1 184 ? -11.598 -10.824 5.468 1.00 93.69 184 SER A N 1
ATOM 1382 C CA . SER A 1 184 ? -12.882 -11.532 5.354 1.00 93.69 184 SER A CA 1
ATOM 1383 C C . SER A 1 184 ? -13.635 -11.693 6.682 1.00 93.69 184 SER A C 1
ATOM 1385 O O . SER A 1 184 ? -14.848 -11.883 6.687 1.00 93.69 184 SER A O 1
ATOM 1387 N N . THR A 1 185 ? -12.951 -11.565 7.826 1.00 95.31 185 THR A N 1
ATOM 1388 C CA . THR A 1 185 ? -13.584 -11.534 9.156 1.00 95.31 185 THR A CA 1
ATOM 1389 C C . THR A 1 185 ? -13.997 -10.124 9.599 1.00 95.31 185 THR A C 1
ATOM 1391 O O . THR A 1 185 ? -14.351 -9.932 10.759 1.00 95.31 185 THR A O 1
ATOM 1394 N N . GLY A 1 186 ? -13.856 -9.116 8.736 1.00 94.69 186 GLY A N 1
ATOM 1395 C CA . GLY A 1 186 ? -14.085 -7.700 9.037 1.00 94.69 186 GLY A CA 1
ATOM 1396 C C . GLY A 1 186 ? -12.976 -7.031 9.858 1.00 94.69 186 GLY A C 1
ATOM 1397 O O . GLY A 1 186 ? -13.109 -5.869 10.237 1.00 94.69 186 GLY A O 1
ATOM 1398 N N . ARG A 1 187 ? -11.874 -7.733 10.163 1.00 97.31 187 ARG A N 1
ATOM 1399 C CA . ARG A 1 187 ? -10.760 -7.152 10.929 1.00 97.31 187 ARG A CA 1
ATOM 1400 C C . ARG A 1 187 ? -9.872 -6.316 10.017 1.00 97.31 187 ARG A C 1
ATOM 1402 O O . ARG A 1 187 ? -9.467 -6.809 8.963 1.00 97.31 187 ARG A O 1
ATOM 1409 N N . ARG A 1 188 ? -9.524 -5.112 10.470 1.00 97.88 188 ARG A N 1
ATOM 1410 C CA . ARG A 1 188 ? -8.690 -4.162 9.731 1.00 97.88 188 ARG A CA 1
ATOM 1411 C C . ARG A 1 188 ? -7.224 -4.215 10.137 1.00 97.88 188 ARG A C 1
ATOM 1413 O O . ARG A 1 188 ? -6.898 -4.410 11.312 1.00 97.88 188 ARG A O 1
ATOM 1420 N N . TRP A 1 189 ? -6.363 -4.013 9.153 1.00 98.56 189 TRP A N 1
ATOM 1421 C CA . TRP A 1 189 ? -4.914 -4.034 9.284 1.00 98.56 189 TRP A CA 1
ATOM 1422 C C . TRP A 1 189 ? -4.310 -2.871 8.520 1.00 98.56 189 TRP A C 1
ATOM 1424 O O . TRP A 1 189 ? -4.730 -2.587 7.410 1.00 98.56 189 TRP A O 1
ATOM 1434 N N . ILE A 1 190 ? -3.306 -2.246 9.107 1.00 98.44 190 ILE A N 1
ATOM 1435 C CA . ILE A 1 190 ? -2.475 -1.237 8.471 1.00 98.44 190 ILE A CA 1
ATOM 1436 C C . ILE A 1 190 ? -1.430 -1.952 7.620 1.00 98.44 190 ILE A C 1
ATOM 1438 O O . ILE A 1 190 ? -0.829 -2.920 8.092 1.00 98.44 190 ILE A O 1
ATOM 1442 N N . ILE A 1 191 ? -1.225 -1.482 6.395 1.00 98.31 191 ILE A N 1
ATOM 1443 C CA . ILE A 1 191 ? -0.217 -1.950 5.437 1.00 98.31 191 ILE A CA 1
ATOM 1444 C C . ILE A 1 191 ? 0.511 -0.743 4.837 1.00 98.31 191 ILE A C 1
ATOM 1446 O O . ILE A 1 191 ? -0.067 0.338 4.738 1.00 98.31 191 ILE A O 1
ATOM 1450 N N . GLY A 1 192 ? 1.768 -0.923 4.428 1.00 97.25 192 GLY A N 1
ATOM 1451 C CA . GLY A 1 192 ? 2.531 0.152 3.786 1.00 97.25 192 GLY A CA 1
ATOM 1452 C C . GLY A 1 192 ? 2.775 1.348 4.708 1.00 97.25 192 GLY A C 1
ATOM 1453 O O . GLY A 1 192 ? 2.817 2.477 4.249 1.00 97.25 192 GLY A O 1
ATOM 1454 N N . ASP A 1 193 ? 2.901 1.114 6.015 1.00 97.25 193 ASP A N 1
ATOM 1455 C CA . ASP A 1 193 ? 3.210 2.159 6.996 1.00 97.25 193 ASP A CA 1
ATOM 1456 C C . ASP A 1 193 ? 4.734 2.345 7.083 1.00 97.25 193 ASP A C 1
ATOM 1458 O O . ASP A 1 193 ? 5.485 1.398 7.362 1.00 97.25 193 ASP A O 1
ATOM 1462 N N . THR A 1 194 ? 5.220 3.570 6.868 1.00 96.25 194 THR A N 1
ATOM 1463 C CA . THR A 1 194 ? 6.657 3.872 6.992 1.00 96.25 194 THR A CA 1
ATOM 1464 C C . THR A 1 194 ? 7.150 3.725 8.433 1.00 96.25 194 THR A C 1
ATOM 1466 O O . THR A 1 194 ? 8.326 3.417 8.648 1.00 96.25 194 THR A O 1
ATOM 1469 N N . PHE A 1 195 ? 6.270 3.831 9.435 1.00 94.25 195 PHE A N 1
ATOM 1470 C CA . PHE A 1 195 ? 6.646 3.699 10.845 1.00 94.25 195 PHE A CA 1
ATOM 1471 C C . PHE A 1 195 ? 6.766 2.257 11.333 1.00 94.25 195 PHE A C 1
ATOM 1473 O O . PHE A 1 195 ? 7.426 2.007 12.344 1.00 94.25 195 PHE A O 1
ATOM 1480 N N . GLY A 1 196 ? 6.175 1.276 10.647 1.00 94.25 196 GLY A N 1
ATOM 1481 C CA . GLY A 1 196 ? 6.114 -0.071 11.210 1.00 94.25 196 GLY A CA 1
ATOM 1482 C C . GLY A 1 196 ? 5.617 -1.154 10.260 1.00 94.25 196 GLY A C 1
ATOM 1483 O O . GLY A 1 196 ? 5.085 -0.864 9.194 1.00 94.25 196 GLY A O 1
ATOM 1484 N N . PRO A 1 197 ? 5.867 -2.429 10.599 1.00 97.50 197 PRO A N 1
ATOM 1485 C CA . PRO A 1 197 ? 5.325 -3.536 9.829 1.00 97.50 197 PRO A CA 1
ATOM 1486 C C . PRO A 1 197 ? 3.798 -3.565 9.939 1.00 97.50 197 PRO A C 1
ATOM 1488 O O . PRO A 1 197 ? 3.224 -3.013 10.884 1.00 97.50 197 PRO A O 1
ATOM 1491 N N . MET A 1 198 ? 3.163 -4.313 9.037 1.00 98.06 198 MET A N 1
ATOM 1492 C CA . MET A 1 198 ? 1.726 -4.579 9.076 1.00 98.06 198 MET A CA 1
ATOM 1493 C C . MET A 1 198 ? 1.237 -4.929 10.491 1.00 98.06 198 MET A C 1
ATOM 1495 O O . MET A 1 198 ? 1.707 -5.890 11.117 1.00 98.06 198 MET A O 1
ATOM 1499 N N . ARG A 1 199 ? 0.233 -4.190 10.967 1.00 97.88 199 ARG A N 1
ATOM 1500 C CA . ARG A 1 199 ? -0.333 -4.312 12.320 1.00 97.88 199 ARG A CA 1
ATOM 1501 C C . ARG A 1 199 ? -1.848 -4.097 12.313 1.00 97.88 199 ARG A C 1
ATOM 1503 O O . ARG A 1 199 ? -2.368 -3.547 11.350 1.00 97.88 199 ARG A O 1
ATOM 1510 N N . PRO A 1 200 ? -2.591 -4.552 13.333 1.00 97.94 200 PRO A N 1
ATOM 1511 C CA . PRO A 1 200 ? -4.019 -4.265 13.425 1.00 97.94 200 PRO A CA 1
ATOM 1512 C C . PRO A 1 200 ? -4.277 -2.758 13.518 1.00 97.94 200 PRO A C 1
ATOM 1514 O O . PRO A 1 200 ? -3.487 -2.040 14.124 1.00 97.94 200 PRO A O 1
ATOM 1517 N N . VAL A 1 201 ? -5.408 -2.313 12.972 1.00 96.06 201 VAL A N 1
ATOM 1518 C CA . VAL A 1 201 ? -5.981 -1.014 13.349 1.00 96.06 201 VAL A CA 1
ATOM 1519 C C . VAL A 1 201 ? -6.545 -1.144 14.766 1.00 96.06 201 VAL A C 1
ATOM 1521 O O . VAL A 1 201 ? -7.232 -2.123 15.075 1.00 96.06 201 VAL A O 1
ATOM 1524 N N . ASP A 1 202 ? -6.255 -0.168 15.615 1.00 93.50 202 ASP A N 1
ATOM 1525 C CA . ASP A 1 202 ? -6.651 -0.111 17.023 1.00 93.50 202 ASP A CA 1
ATOM 1526 C C . ASP A 1 202 ? -7.146 1.293 17.411 1.00 93.50 202 ASP A C 1
ATOM 1528 O O . ASP A 1 202 ? -7.246 2.190 16.574 1.00 93.50 202 ASP A O 1
ATOM 1532 N N . GLU A 1 203 ? -7.485 1.480 18.688 1.00 87.19 203 GLU A N 1
ATOM 1533 C CA . GLU A 1 203 ? -7.996 2.751 19.223 1.00 87.19 203 GLU A CA 1
ATOM 1534 C C . GLU A 1 203 ? -6.963 3.890 19.172 1.00 87.19 203 GLU A C 1
ATOM 1536 O O . GLU A 1 203 ? -7.332 5.064 19.205 1.00 87.19 203 GLU A O 1
ATOM 1541 N N . GLU A 1 204 ? -5.674 3.560 19.061 1.00 88.94 204 GLU A N 1
ATOM 1542 C CA . GLU A 1 204 ? -4.586 4.533 18.931 1.00 88.94 204 GLU A CA 1
ATOM 1543 C C . GLU A 1 204 ? -4.384 4.980 17.479 1.00 88.94 204 GLU A C 1
ATOM 1545 O O . GLU A 1 204 ? -3.675 5.953 17.214 1.00 88.94 204 GLU A O 1
ATOM 1550 N N . THR A 1 205 ? -5.027 4.311 16.520 1.00 92.12 205 THR A N 1
ATOM 1551 C CA . THR A 1 205 ? -4.945 4.665 15.106 1.00 92.12 205 THR A CA 1
ATOM 1552 C C . THR A 1 205 ? -5.850 5.867 14.817 1.00 92.12 205 THR A C 1
ATOM 1554 O O . THR A 1 205 ? -7.067 5.764 14.668 1.00 92.12 205 THR A O 1
ATOM 1557 N N . ARG A 1 206 ? -5.237 7.049 14.742 1.00 91.88 206 ARG A N 1
ATOM 1558 C CA . ARG A 1 206 ? -5.914 8.352 14.652 1.00 91.88 206 ARG A CA 1
ATOM 1559 C C . ARG A 1 206 ? -6.220 8.741 13.209 1.00 91.88 206 ARG A C 1
ATOM 1561 O O . ARG A 1 206 ? -5.560 9.609 12.639 1.00 91.88 206 ARG A O 1
ATOM 1568 N N . ILE A 1 207 ? -7.216 8.085 12.627 1.00 90.56 207 ILE A N 1
ATOM 1569 C CA . ILE A 1 207 ? -7.621 8.328 11.239 1.00 90.56 207 ILE A CA 1
ATOM 1570 C C . ILE A 1 207 ? -8.388 9.643 11.145 1.00 90.56 207 ILE A C 1
ATOM 1572 O O . ILE A 1 207 ? -9.383 9.846 11.839 1.00 90.56 207 ILE A O 1
ATOM 1576 N N . VAL A 1 208 ? -7.891 10.536 10.295 1.00 85.88 208 VAL A N 1
ATOM 1577 C CA . VAL A 1 208 ? -8.466 11.860 10.047 1.00 85.88 208 VAL A CA 1
ATOM 1578 C C . VAL A 1 208 ? -9.334 11.825 8.797 1.00 85.88 208 VAL A C 1
ATOM 1580 O O . VAL A 1 208 ? -10.448 12.348 8.807 1.00 85.88 208 VAL A O 1
ATOM 1583 N N . MET A 1 209 ? -8.836 11.185 7.737 1.00 84.06 209 MET A N 1
ATOM 1584 C CA . MET A 1 209 ? -9.534 11.050 6.464 1.00 84.06 209 MET A CA 1
ATOM 1585 C C . MET A 1 209 ? -9.390 9.631 5.927 1.00 84.06 209 MET A C 1
ATOM 1587 O O . MET A 1 209 ? -8.350 8.995 6.090 1.00 84.06 209 MET A O 1
ATOM 1591 N N . TRP A 1 210 ? -10.459 9.151 5.301 1.00 83.44 210 TRP A N 1
ATOM 1592 C CA . TRP A 1 210 ? -10.578 7.800 4.778 1.00 83.44 210 TRP A CA 1
ATOM 1593 C C . TRP A 1 210 ? -10.976 7.868 3.312 1.00 83.44 210 TRP A C 1
ATOM 1595 O O . TRP A 1 210 ? -11.901 8.604 2.964 1.00 83.44 210 TRP A O 1
ATOM 1605 N N . PHE A 1 211 ? -10.304 7.083 2.483 1.00 83.06 211 PHE A N 1
ATOM 1606 C CA . PHE A 1 211 ? -10.596 6.961 1.069 1.00 83.06 211 PHE A CA 1
ATOM 1607 C C . PHE A 1 211 ? -10.776 5.484 0.734 1.00 83.06 211 PHE A C 1
ATOM 1609 O O . PHE A 1 211 ? -9.821 4.707 0.777 1.00 83.06 211 PHE A O 1
ATOM 1616 N N . ASP A 1 212 ? -12.012 5.107 0.420 1.00 82.81 212 ASP A N 1
ATOM 1617 C CA . ASP A 1 212 ? -12.308 3.783 -0.120 1.00 82.81 212 ASP A CA 1
ATOM 1618 C C . ASP A 1 212 ? -11.626 3.663 -1.488 1.00 82.81 212 ASP A C 1
ATOM 1620 O O . ASP A 1 212 ? -11.756 4.560 -2.333 1.00 82.81 212 ASP A O 1
ATOM 1624 N N . MET A 1 213 ? -10.876 2.582 -1.709 1.00 79.62 213 MET A N 1
ATOM 1625 C CA . MET A 1 213 ? -10.224 2.386 -2.997 1.00 79.62 213 MET A CA 1
ATOM 1626 C C . MET A 1 213 ? -11.246 2.233 -4.129 1.00 79.62 213 MET A C 1
ATOM 1628 O O . MET A 1 213 ? -11.013 2.771 -5.203 1.00 79.62 213 MET A O 1
ATOM 1632 N N . GLU A 1 214 ? -12.413 1.615 -3.936 1.00 74.88 214 GLU A N 1
ATOM 1633 C CA . GLU A 1 214 ? -13.450 1.591 -4.982 1.00 74.88 214 GLU A CA 1
ATOM 1634 C C . GLU A 1 214 ? -13.899 3.004 -5.384 1.00 74.88 214 GLU A C 1
ATOM 1636 O O . GLU A 1 214 ? -14.112 3.265 -6.569 1.00 74.88 214 GLU A O 1
ATOM 1641 N N . GLU A 1 215 ? -13.976 3.935 -4.428 1.00 66.38 215 GLU A N 1
ATOM 1642 C CA . GLU A 1 215 ? -14.345 5.331 -4.682 1.00 66.38 215 GLU A CA 1
ATOM 1643 C C . GLU A 1 215 ? -13.205 6.147 -5.307 1.00 66.38 215 GLU A C 1
ATOM 1645 O O . GLU A 1 215 ? -13.440 6.920 -6.243 1.00 66.38 215 GLU A O 1
ATOM 1650 N N . LEU A 1 216 ? -11.969 5.957 -4.834 1.00 64.88 216 LEU A N 1
ATOM 1651 C CA . LEU A 1 216 ? -10.764 6.573 -5.405 1.00 64.88 216 LEU A CA 1
ATOM 1652 C C . LEU A 1 216 ? -10.577 6.217 -6.879 1.00 64.88 216 LEU A C 1
ATOM 1654 O O . LEU A 1 216 ? -10.099 7.050 -7.649 1.00 64.88 216 LEU A O 1
ATOM 1658 N N . LEU A 1 217 ? -10.958 4.995 -7.255 1.00 63.16 217 LEU A N 1
ATOM 1659 C CA . LEU A 1 217 ? -10.770 4.434 -8.589 1.00 63.16 217 LEU A CA 1
ATOM 1660 C C . LEU A 1 217 ? -11.937 4.737 -9.546 1.00 63.16 217 LEU A C 1
ATOM 1662 O O . LEU A 1 217 ? -11.890 4.349 -10.716 1.00 63.16 217 LEU A O 1
ATOM 1666 N N . MET A 1 218 ? -12.977 5.454 -9.101 1.00 59.88 218 MET A N 1
ATOM 1667 C CA . MET A 1 218 ? -14.047 5.904 -9.993 1.00 59.88 218 MET A CA 1
ATOM 1668 C C . MET A 1 218 ? -13.542 6.972 -10.987 1.00 59.88 218 MET A C 1
ATOM 1670 O O . MET A 1 218 ? -12.769 7.848 -10.614 1.00 59.88 218 MET A O 1
ATOM 1674 N N . PRO A 1 219 ? -14.031 7.001 -12.243 1.00 51.34 219 PRO A N 1
ATOM 1675 C CA . PRO A 1 219 ? -13.551 7.917 -13.291 1.00 51.34 219 PRO A CA 1
ATOM 1676 C C . PRO A 1 219 ? -13.796 9.418 -13.024 1.00 51.34 219 PRO A C 1
ATOM 1678 O O . PRO A 1 219 ? -13.291 10.267 -13.756 1.00 51.34 219 PRO A O 1
ATOM 1681 N N . ALA A 1 220 ? -14.562 9.761 -11.986 1.00 52.69 220 ALA A N 1
ATOM 1682 C CA . ALA A 1 220 ? -14.752 11.126 -11.498 1.00 52.69 220 ALA A CA 1
ATOM 1683 C C . ALA A 1 220 ? -14.881 11.106 -9.964 1.00 52.69 220 ALA A C 1
ATOM 1685 O O . ALA A 1 220 ? -15.994 11.216 -9.443 1.00 52.69 220 ALA A O 1
ATOM 1686 N N . PRO A 1 221 ? -13.777 10.915 -9.226 1.00 54.09 221 PRO A N 1
ATOM 1687 C CA . PRO A 1 221 ? -13.861 10.707 -7.793 1.00 54.09 221 PRO A CA 1
ATOM 1688 C C . PRO A 1 221 ? -14.387 11.956 -7.081 1.00 54.09 221 PRO A C 1
ATOM 1690 O O . PRO A 1 221 ? -13.927 13.074 -7.342 1.00 54.09 221 PRO A O 1
ATOM 1693 N N . LEU A 1 222 ? -15.307 11.778 -6.133 1.00 50.28 222 LEU A N 1
ATOM 1694 C CA . LEU A 1 222 ? -15.836 12.881 -5.324 1.00 50.28 222 LEU A CA 1
ATOM 1695 C C . LEU A 1 222 ? -14.721 13.603 -4.549 1.00 50.28 222 LEU A C 1
ATOM 1697 O O . LEU A 1 222 ? -14.798 14.821 -4.376 1.00 50.28 222 LEU A O 1
ATOM 1701 N N . TRP A 1 223 ? -13.636 12.908 -4.190 1.00 49.34 223 TRP A N 1
ATOM 1702 C CA . TRP A 1 223 ? -12.489 13.504 -3.502 1.00 49.34 223 TRP A CA 1
ATOM 1703 C C . TRP A 1 223 ? -11.762 14.578 -4.336 1.00 49.34 223 TRP A C 1
ATOM 1705 O O . TRP A 1 223 ? -11.343 15.581 -3.759 1.00 49.34 223 TRP A O 1
ATOM 1715 N N . ARG A 1 224 ? -11.697 14.464 -5.682 1.00 50.31 224 ARG A N 1
ATOM 1716 C CA . ARG A 1 224 ? -11.146 15.537 -6.550 1.00 50.31 224 ARG A CA 1
ATOM 1717 C C . ARG A 1 224 ? -11.932 16.833 -6.362 1.00 50.31 224 ARG A C 1
ATOM 1719 O O . ARG A 1 224 ? -11.369 17.922 -6.341 1.00 50.31 224 ARG A O 1
ATOM 1726 N N . THR A 1 225 ? -13.242 16.697 -6.163 1.00 46.69 225 THR A N 1
ATOM 1727 C CA . THR A 1 225 ? -14.142 17.820 -5.890 1.00 46.69 225 THR A CA 1
ATOM 1728 C C . THR A 1 225 ? -14.000 18.316 -4.446 1.00 46.69 225 THR A C 1
ATOM 1730 O O . THR A 1 225 ? -14.051 19.521 -4.221 1.00 46.69 225 THR A O 1
ATOM 1733 N N . MET A 1 226 ? -13.790 17.426 -3.467 1.00 45.22 226 MET A N 1
ATOM 1734 C CA . MET A 1 226 ? -13.609 17.802 -2.056 1.00 45.22 226 MET A CA 1
ATOM 1735 C C . MET A 1 226 ? -12.300 18.562 -1.806 1.00 45.22 226 MET A C 1
ATOM 1737 O O . MET A 1 226 ? -12.336 19.567 -1.103 1.00 45.22 226 MET A O 1
ATOM 1741 N N . LEU A 1 227 ? -11.184 18.156 -2.421 1.00 48.44 227 LEU A N 1
ATOM 1742 C CA . LEU A 1 227 ? -9.911 18.879 -2.301 1.00 48.44 227 LEU A CA 1
ATOM 1743 C C . LEU A 1 227 ? -9.946 20.227 -3.038 1.00 48.44 227 LEU A C 1
ATOM 1745 O O . LEU A 1 227 ? -9.574 21.237 -2.456 1.00 48.44 227 LEU A O 1
ATOM 1749 N N . SER A 1 228 ? -10.518 20.290 -4.249 1.00 39.66 228 SER A N 1
ATOM 1750 C CA . SER A 1 228 ? -10.661 21.564 -4.988 1.00 39.66 228 SER A CA 1
ATOM 1751 C C . SER A 1 228 ? -11.574 22.596 -4.306 1.00 39.66 228 SER A C 1
ATOM 1753 O O . SER A 1 228 ? -11.464 23.793 -4.550 1.00 39.66 228 SER A O 1
ATOM 1755 N N . ARG A 1 229 ? -12.508 22.153 -3.452 1.00 34.59 229 ARG A N 1
ATOM 1756 C CA . ARG A 1 229 ? -13.381 23.051 -2.675 1.00 34.59 229 ARG A CA 1
ATOM 1757 C C . ARG A 1 229 ? -12.737 23.536 -1.386 1.00 34.59 229 ARG A C 1
ATOM 1759 O O . ARG A 1 229 ? -13.141 24.575 -0.885 1.00 34.59 229 ARG A O 1
ATOM 1766 N N . ALA A 1 230 ? -11.748 22.814 -0.877 1.00 36.03 230 ALA A N 1
ATOM 1767 C CA . ALA A 1 230 ? -10.994 23.227 0.292 1.00 36.03 230 ALA A CA 1
ATOM 1768 C C . ALA A 1 230 ? -9.970 24.341 -0.009 1.00 36.03 230 ALA A C 1
ATOM 1770 O O . ALA A 1 230 ? -9.440 24.942 0.914 1.00 36.03 230 ALA A O 1
ATOM 1771 N N . GLU A 1 231 ? -9.727 24.647 -1.287 1.00 31.81 231 GLU A N 1
ATOM 1772 C CA . GLU A 1 231 ? -8.955 25.814 -1.742 1.00 31.81 231 GLU A CA 1
ATOM 1773 C C . GLU A 1 231 ? -9.790 27.112 -1.804 1.00 31.81 231 GLU A C 1
ATOM 1775 O O . GLU A 1 231 ? -9.245 28.181 -2.077 1.00 31.81 231 GLU A O 1
ATOM 1780 N N . LEU A 1 232 ? -11.114 27.040 -1.602 1.00 27.58 232 LEU A N 1
ATOM 1781 C CA . LEU A 1 232 ? -12.045 28.146 -1.874 1.00 27.58 232 LEU A CA 1
ATOM 1782 C C . LEU A 1 232 ? -12.722 28.760 -0.632 1.00 27.58 232 LEU A C 1
ATOM 1784 O O . LEU A 1 232 ? -13.491 29.705 -0.811 1.00 27.58 232 LEU A O 1
ATOM 1788 N N . ASP A 1 233 ? -12.407 28.296 0.583 1.00 30.22 233 ASP A N 1
ATOM 1789 C CA . ASP A 1 233 ? -12.915 28.825 1.869 1.00 30.22 233 ASP A CA 1
ATOM 1790 C C . ASP A 1 233 ? -11.780 29.149 2.862 1.00 30.22 233 ASP A C 1
ATOM 1792 O O . ASP A 1 233 ? -11.955 30.085 3.680 1.00 30.22 233 ASP A O 1
#

Radius of gyration: 23.21 Å; chains: 1; bounding box: 74×53×69 Å

Organism: NCBI:txid992286

pLDDT: mean 70.1, std 27.86, range [22.94, 98.56]

Secondary structure (DSSP, 8-state):
---------------------------------------------------S---------SEE-TTSHHHH--TTTHHHHHHTTPPPS--HHHHHHHHHHHHHHEEE-PPPTT--EE---HHHHHH-SSPEEE-HHHHHHHHHHHHHHHT--GGGEEEEEE--SSSS--GGG--EEEEEEE-TTS-EEEES-TTSSSEE--TT--EEEEEEHHHHTSSS-HHHHHHHHHT--

Foldseek 3Di:
DDDDDDDDDDDDDDDDDDDDDYDDDDDDDDDDDDDPPPDDPPLDDDPDDDDPDDADQLDDAPAEPCVPVLLVACVPVLVLLVVVVQAADQDPVSLLVLLVLLLVQEDEDDDDRPHGYQDACLNVSSVHPHRHYDHQNNLASNSSSSNRSSVQDLQQKKKFFFQPDDDPQDSVSGDGIWMWGQDPVRWIWTGSGPVDGIDTDDPPTGTNDMGRSVQVPPPDRVVVVVNVVSNPD

Sequence (233 aa):
MRRHVSACILLMHASMALAPQQSHATPPIASDENFLLLTLCDAGLLAVKPRSGLPLELRGPTRLIVDQPWVQSCAGLDDAYRATGLPYGDSVAILRGIDRFVRHRLRYRPDAAGQDDWSSLARELLLGDDIVEGDCDDFALTAISLAICAGVAPGQLDFALVQSRPGTLSVHGMDHAIGIYTSSTGRRWIIGDTFGPMRPVDEETRIVMWFDMEELLMPAPLWRTMLSRAELD

=== Feature glossary ===
The record interleaves many kinds of information about one protein. Here is each kind framed as the question it answers.

Q: What does the local fold look like, residue by residue?
A: The Foldseek 3Di string encodes local tertiary geometry as a 20-letter alphabet — one character per residue — derived from the relative positions of nearby Cα atoms. Unlike the amino-acid sequence, 3Di is a direct function of the 3D structure, so two proteins with the same fold have similar 3Di strings even at low sequence identity.

Q: Which residues are in helices, strands, or loops?
A: The SS8 string is DSSP's per-residue secondary-structure call. α-helix (H) means an i→i+4 H-bond ladder; β-strand (E) means the residue participates in a β-sheet; 3₁₀ (G) and π (I) are tighter and wider helices; T/S are turns/bends; '-' is loop.

Q: How big and how compact is the whole molecule?
A: Radius of gyration (Rg) is the root-mean-square distance of Cα atoms from their centroid — a single number for overall size and compactness. A globular domain of N residues has Rg ≈ 2.2·N^0.38 Å; an extended or disordered chain has a much larger Rg. The Cα contact count is the number of residue pairs whose Cα atoms are within 8 Å and are more than four positions apart in sequence — a standard proxy for tertiary packing density. The bounding box is the smallest axis-aligned box enclosing all Cα atoms.

Q: Where is each backbone atom in 3D?
A: Structure coordinates are given as an mmCIF _atom_site loop: one row per atom with element, residue name, chain id, sequence number, and x/y/z position in Å. Only the four main-chain atoms per residue are included here; side chains are omitted to keep the record compact.

Q: What is the amino-acid chain?
A: Primary structure: the covalent order of the twenty standard amino acids along the backbone. Two proteins with the same sequence will (almost always) fold to the same structure; two with 30% identity often share a fold but not the details.

Q: What if only a Cα trace is available?
A: Three-state secondary structure (P-SEA) collapses the eight DSSP classes into helix (a), strand (b), and coil (c). P-SEA assigns these from Cα geometry alone — distances and angles — without requiring backbone oxygens, so it works on any Cα trace.

Q: What family and function is it annotated with?
A: Database cross-references. InterPro integrates a dozen domain/family signature databases into unified entries with residue-range hits. GO terms attach function/process/location labels with evidence codes. CATH codes position the fold in a four-level structural taxonomy. Organism is the NCBI-taxonomy species name.

Q: How confident is the AlphaFold model at each residue?
A: pLDDT is the predicted lDDT-Cα score: AlphaFold's confidence that the local environment of each residue (all inter-atomic distances within 15 Å) is correctly placed. It is a per-residue number between 0 and 100, with higher meaning more reliable.

Q: How mobile is each atom in the crystal?
A: B-factor (Debye–Waller factor) reflects atomic displacement in the crystal lattice. It is an experimental observable (units Å²), not a prediction; low values mean the atom is pinned down, high values mean it moves or is heterogeneous across the crystal.

Q: Which residues are buried vs exposed?
A: SASA measures how much of the protein is reachable by solvent. It is computed by rolling a water-sized probe over the atomic surface and summing the exposed area (Å²). Per-residue SASA distinguishes core (buried, low SASA) from surface (exposed, high SASA) residues; total SASA is a whole-molecule size measure.

Q: What do the diagnostic plots show?
A: Plot images: a contact map (which residues are close in 3D, as an N×N binary image), a Ramachandran scatter (backbone torsion angles, revealing secondary-structure composition at a glance), and — for AlphaFold structures — a PAE heatmap (pairwise prediction confidence).

Q: What known structures does this most resemble?
A: The Foldseek neighbor list gives the closest experimentally determined structures in the PDB, ranked by structural alignment. TM-score near 1 means near-identical fold; near 0.3 means only rough topology match. This is how one finds what a novel AlphaFold prediction most resembles in the solved-structure universe.

Q: Are the domains correctly placed relative to each other?
A: Predicted aligned error is AlphaFold's pairwise confidence. Unlike pLDDT (per-residue), PAE is per-residue-pair and captures whether two parts of the structure are correctly placed relative to each other. Units are ångströms of expected positional error.

Q: What do the rendered images show?
A: Structure images are PyMOL renders from six orthogonal camera directions. Cartoon representation draws helices as coils and strands as arrows; sticks shows the backbone as bonds; surface shows the solvent-excluded envelope. Rainbow coloring maps sequence position to hue (blue→red, N→C); chain coloring assigns a distinct color per polypeptide.

Q: What are the backbone torsion angles?
A: φ (phi) and ψ (psi) are the two rotatable backbone dihedrals per residue: φ is the C(i-1)–N–Cα–C torsion, ψ is the N–Cα–C–N(i+1) torsion, both in degrees on (−180°, 180°]. α-helical residues cluster near (−60°, −45°); β-strand residues near (−120°, +130°). A Ramachandran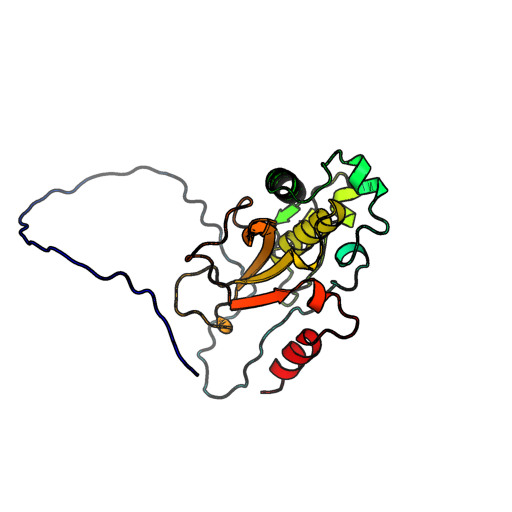 plot is simply a scatter of (φ, ψ) for every residue.